Protein AF-0000000067862499 (afdb_homodimer)

pLDDT: mean 85.13, std 10.16, range [36.91, 96.06]

Radius of gyration: 20.69 Å; Cα contacts (8 Å, |Δi|>4): 335; chains: 2; bounding box: 44×69×44 Å

Sequence (300 aa):
MERQKVKQLIKSYQQTYIFAMNQIHQAISEISASTVDLSIEQFFVLREIATYDGISATELAATLAVNKSAITPKLKKLVEKGYIRRERNQLDKRAVVLTISEKGNNVYEECEKQLELLVNEWLEILGEKDSEQFFELFQKITKSVVEPRQMERQKVKQLIKSYQQTYIFAMNQIHQAISEISASTVDLSIEQFFVLREIATYDGISATELAATLAVNKSAITPKLKKLVEKGYIRRERNQLDKRAVVLTISEKGNNVYEECEKQLELLVNEWLEILGEKDSEQFFELFQKITKSVVEPRQ

Structure (mmCIF, N/CA/C/O backbone):
data_AF-0000000067862499-model_v1
#
loop_
_entity.id
_entity.type
_entity.pdbx_description
1 polymer 'Lmo1225 protein'
#
loop_
_atom_site.group_PDB
_atom_site.id
_atom_site.type_symbol
_atom_site.label_atom_id
_atom_site.label_alt_id
_atom_site.label_comp_id
_atom_site.label_asym_id
_atom_site.label_entity_id
_atom_site.label_seq_id
_atom_site.pdbx_PDB_ins_code
_atom_site.Cartn_x
_atom_site.Cartn_y
_atom_site.Cartn_z
_atom_site.occupancy
_atom_site.B_iso_or_equiv
_atom_site.auth_seq_id
_atom_site.auth_comp_id
_atom_site.auth_asym_id
_atom_site.auth_atom_id
_atom_site.pdbx_PDB_model_num
ATOM 1 N N . MET A 1 1 ? 19.078 8.82 12.203 1 74.19 1 MET A N 1
ATOM 2 C CA . MET A 1 1 ? 18.75 9.727 11.109 1 74.19 1 MET A CA 1
ATOM 3 C C . MET A 1 1 ? 17.984 10.945 11.625 1 74.19 1 MET A C 1
ATOM 5 O O . MET A 1 1 ? 17.188 10.836 12.562 1 74.19 1 MET A O 1
ATOM 9 N N . GLU A 1 2 ? 18.281 12.078 10.961 1 83.06 2 GLU A N 1
ATOM 10 C CA . GLU A 1 2 ? 17.641 13.328 11.359 1 83.06 2 GLU A CA 1
ATOM 11 C C . GLU A 1 2 ? 16.125 13.25 11.188 1 83.06 2 GLU A C 1
ATOM 13 O O . GLU A 1 2 ? 15.633 12.656 10.227 1 83.06 2 GLU A O 1
ATOM 18 N N . ARG A 1 3 ? 15.461 13.828 12.164 1 86.25 3 ARG A N 1
ATOM 19 C CA . ARG A 1 3 ? 14 13.797 12.195 1 86.25 3 ARG A CA 1
ATOM 20 C C . ARG A 1 3 ? 13.422 14.32 10.883 1 86.25 3 ARG A C 1
ATOM 22 O O . ARG A 1 3 ? 12.438 13.766 10.375 1 86.25 3 ARG A O 1
ATOM 29 N N . GLN A 1 4 ? 14.031 15.297 10.344 1 87.25 4 GLN A N 1
ATOM 30 C CA . GLN A 1 4 ? 13.531 15.891 9.109 1 87.25 4 GLN A CA 1
ATOM 31 C C . GLN A 1 4 ? 13.672 14.914 7.941 1 87.25 4 GLN A C 1
ATOM 33 O O . GLN A 1 4 ? 12.797 14.852 7.07 1 87.25 4 GLN A O 1
ATOM 38 N N . LYS A 1 5 ? 14.75 14.125 7.953 1 88.75 5 LYS A N 1
ATOM 39 C CA . LYS A 1 5 ? 14.961 13.125 6.914 1 88.75 5 LYS A CA 1
ATOM 40 C C . LYS A 1 5 ? 13.938 12 7.02 1 88.75 5 LYS A C 1
ATOM 42 O O . LYS A 1 5 ? 13.461 11.492 6.004 1 88.75 5 LYS A O 1
ATOM 47 N N . VAL A 1 6 ? 13.602 11.75 8.242 1 90.06 6 VAL A N 1
ATOM 48 C CA . VAL A 1 6 ? 12.609 10.703 8.477 1 90.06 6 VAL A CA 1
ATOM 49 C C . VAL A 1 6 ? 11.25 11.148 7.949 1 90.06 6 VAL A C 1
ATOM 51 O O . VAL A 1 6 ? 10.562 10.391 7.27 1 90.06 6 VAL A O 1
ATOM 54 N N . LYS A 1 7 ? 10.914 12.406 8.172 1 88.19 7 LYS A N 1
ATOM 55 C CA . LYS A 1 7 ? 9.656 12.961 7.691 1 88.19 7 LYS A CA 1
ATOM 56 C C . LYS A 1 7 ? 9.609 12.984 6.168 1 88.19 7 LYS A C 1
ATOM 58 O O . LYS A 1 7 ? 8.578 12.68 5.566 1 88.19 7 LYS A O 1
ATOM 63 N N . GLN A 1 8 ? 10.727 13.32 5.633 1 87.94 8 GLN A N 1
ATOM 64 C CA . GLN A 1 8 ? 10.812 13.352 4.176 1 87.94 8 GLN A CA 1
ATOM 65 C C . GLN A 1 8 ? 10.68 11.953 3.582 1 87.94 8 GLN A C 1
ATOM 67 O O . GLN A 1 8 ? 10.062 11.773 2.531 1 87.94 8 GLN A O 1
ATOM 72 N N . LEU A 1 9 ? 11.297 11.008 4.254 1 88.81 9 LEU A N 1
ATOM 73 C CA . LEU A 1 9 ? 11.211 9.617 3.811 1 88.81 9 LEU A CA 1
ATOM 74 C C . LEU A 1 9 ? 9.773 9.117 3.854 1 88.81 9 LEU A C 1
ATOM 76 O O . LEU A 1 9 ? 9.312 8.461 2.918 1 88.81 9 LEU A O 1
ATOM 80 N N . ILE A 1 10 ? 9.102 9.523 4.879 1 88 10 ILE A N 1
ATOM 81 C CA . ILE A 1 10 ? 7.711 9.117 5.047 1 88 10 ILE A CA 1
ATOM 82 C C . ILE A 1 10 ? 6.859 9.719 3.932 1 88 10 ILE A C 1
ATOM 84 O O . ILE A 1 10 ? 6.059 9.016 3.311 1 88 10 ILE A O 1
ATOM 88 N N . LYS A 1 11 ? 7.066 10.938 3.633 1 84.38 11 LYS A N 1
ATOM 89 C CA . LYS A 1 11 ? 6.324 11.617 2.574 1 84.38 11 LYS A CA 1
ATOM 90 C C . LYS A 1 11 ? 6.637 11.008 1.208 1 84.38 11 LYS A C 1
ATOM 92 O O . LYS A 1 11 ? 5.73 10.766 0.41 1 84.38 11 LYS A O 1
ATOM 97 N N . SER A 1 12 ? 7.902 10.766 0.979 1 84.25 12 SER A N 1
ATOM 98 C CA . SER A 1 12 ? 8.328 10.18 -0.29 1 84.25 12 SER A CA 1
ATOM 99 C C . SER A 1 12 ? 7.773 8.773 -0.468 1 84.25 12 SER A C 1
ATOM 101 O O . SER A 1 12 ? 7.348 8.398 -1.564 1 84.25 12 SER A O 1
ATOM 103 N N . TYR A 1 13 ? 7.793 8.07 0.597 1 84.12 13 TYR A N 1
ATOM 104 C CA . TYR A 1 13 ? 7.27 6.707 0.545 1 84.12 13 TYR A CA 1
ATOM 105 C C . TYR A 1 13 ? 5.777 6.711 0.236 1 84.12 13 TYR A C 1
ATOM 107 O O . TYR A 1 13 ? 5.305 5.922 -0.584 1 84.12 13 TYR A O 1
ATOM 115 N N . GLN A 1 14 ? 5.074 7.566 0.859 1 83.62 14 GLN A N 1
ATOM 116 C CA . GLN A 1 14 ? 3.639 7.66 0.621 1 83.62 14 GLN A CA 1
ATOM 117 C C . GLN A 1 14 ? 3.344 8 -0.837 1 83.62 14 GLN A C 1
ATOM 119 O O . GLN A 1 14 ? 2.479 7.387 -1.462 1 83.62 14 GLN A O 1
ATOM 124 N N . GLN A 1 15 ? 4.035 8.945 -1.391 1 83.06 15 GLN A N 1
ATOM 125 C CA . GLN A 1 15 ? 3.834 9.375 -2.771 1 83.06 15 GLN A CA 1
ATOM 126 C C . GLN A 1 15 ? 4.125 8.234 -3.744 1 83.06 15 GLN A C 1
ATOM 128 O O . GLN A 1 15 ? 3.359 8 -4.684 1 83.06 15 GLN A O 1
ATOM 133 N N . THR A 1 16 ? 5.281 7.609 -3.52 1 84.25 16 THR A N 1
ATOM 134 C CA . THR A 1 16 ? 5.668 6.496 -4.383 1 84.25 16 THR A CA 1
ATOM 135 C C . THR A 1 16 ? 4.656 5.359 -4.285 1 84.25 16 THR A C 1
ATOM 137 O O . THR A 1 16 ? 4.34 4.719 -5.289 1 84.25 16 THR A O 1
ATOM 140 N N . TYR A 1 17 ? 4.195 5.23 -3.111 1 82.25 17 TYR A N 1
ATOM 141 C CA . TYR A 1 17 ? 3.193 4.195 -2.885 1 82.25 17 TYR A CA 1
ATOM 142 C C . TYR A 1 17 ? 1.911 4.504 -3.648 1 82.25 17 TYR A C 1
ATOM 144 O O . TYR A 1 17 ? 1.375 3.641 -4.348 1 82.25 17 TYR A O 1
ATOM 152 N N . ILE A 1 18 ? 1.407 5.637 -3.486 1 81.44 18 ILE A N 1
ATOM 153 C CA . ILE A 1 18 ? 0.176 6.051 -4.152 1 81.44 18 ILE A CA 1
ATOM 154 C C . ILE A 1 18 ? 0.339 5.922 -5.664 1 81.44 18 ILE A C 1
ATOM 156 O O . ILE A 1 18 ? -0.53 5.375 -6.344 1 81.44 18 ILE A O 1
ATOM 160 N N . PHE A 1 19 ? 1.421 6.355 -6.156 1 84.25 19 PHE A N 1
ATOM 161 C CA . PHE A 1 19 ? 1.709 6.277 -7.586 1 84.25 19 PHE A CA 1
ATOM 162 C C . PHE A 1 19 ? 1.724 4.828 -8.055 1 84.25 19 PHE A C 1
ATOM 164 O O . PHE A 1 19 ? 1.06 4.48 -9.031 1 84.25 19 PHE A O 1
ATOM 171 N N . ALA A 1 20 ? 2.51 4.012 -7.355 1 84.56 20 ALA A N 1
ATOM 172 C CA . ALA A 1 20 ? 2.654 2.607 -7.734 1 84.56 20 ALA A CA 1
ATOM 173 C C . ALA A 1 20 ? 1.312 1.883 -7.676 1 84.56 20 ALA A C 1
ATOM 175 O O . ALA A 1 20 ? 0.967 1.128 -8.586 1 84.56 20 ALA A O 1
ATOM 176 N N . MET A 1 21 ? 0.593 2.123 -6.633 1 81.31 21 MET A N 1
ATOM 177 C CA . MET A 1 21 ? -0.699 1.464 -6.461 1 81.31 21 MET A CA 1
ATOM 178 C C . MET A 1 21 ? -1.672 1.881 -7.559 1 81.31 21 MET A C 1
ATOM 180 O O . MET A 1 21 ? -2.428 1.055 -8.07 1 81.31 21 MET A O 1
ATOM 184 N N . ASN A 1 22 ? -1.707 3.107 -7.875 1 82.44 22 ASN A N 1
ATOM 185 C CA . ASN A 1 22 ? -2.564 3.592 -8.953 1 82.44 22 ASN A CA 1
ATOM 186 C C . ASN A 1 22 ? -2.189 2.961 -10.289 1 82.44 22 ASN A C 1
ATOM 188 O O . ASN A 1 22 ? -3.066 2.562 -11.062 1 82.44 22 ASN A O 1
ATOM 192 N N . GLN A 1 23 ? -0.908 2.877 -10.555 1 84.81 23 GLN A N 1
ATOM 193 C CA . GLN A 1 23 ? -0.448 2.281 -11.805 1 84.81 23 GLN A CA 1
ATOM 194 C C . GLN A 1 23 ? -0.787 0.794 -11.867 1 84.81 23 GLN A C 1
ATOM 196 O O . GLN A 1 23 ? -1.194 0.285 -12.914 1 84.81 23 GLN A O 1
ATOM 201 N N . ILE A 1 24 ? -0.644 0.191 -10.766 1 83 24 ILE A N 1
ATOM 202 C CA . ILE A 1 24 ? -0.933 -1.237 -10.703 1 83 24 ILE A CA 1
ATOM 203 C C . ILE A 1 24 ? -2.436 -1.468 -10.852 1 83 24 ILE A C 1
ATOM 205 O O . ILE A 1 24 ? -2.861 -2.377 -11.562 1 83 24 ILE A O 1
ATOM 209 N N . HIS A 1 25 ? -3.211 -0.707 -10.156 1 79.19 25 HIS A N 1
ATOM 210 C CA . HIS A 1 25 ? -4.66 -0.785 -10.297 1 79.19 25 HIS A CA 1
ATOM 211 C C . HIS A 1 25 ? -5.078 -0.618 -11.758 1 79.19 25 HIS A C 1
ATOM 213 O O . HIS A 1 25 ? -5.91 -1.378 -12.258 1 79.19 25 HIS A O 1
ATOM 219 N N . GLN A 1 26 ? -4.531 0.37 -12.383 1 80.69 26 GLN A N 1
ATOM 220 C CA . GLN A 1 26 ? -4.855 0.625 -13.781 1 80.69 26 GLN A CA 1
ATOM 221 C C . GLN A 1 26 ? -4.457 -0.555 -14.664 1 80.69 26 GLN A C 1
ATOM 223 O O . GLN A 1 26 ? -5.215 -0.961 -15.547 1 80.69 26 GLN A O 1
ATOM 228 N N . ALA A 1 27 ? -3.293 -1.089 -14.391 1 79.56 27 ALA A N 1
ATOM 229 C CA . ALA A 1 27 ? -2.791 -2.205 -15.188 1 79.56 27 ALA A CA 1
ATOM 230 C C . ALA A 1 27 ? -3.678 -3.438 -15.023 1 79.56 27 ALA A C 1
ATOM 232 O O . ALA A 1 27 ? -3.992 -4.117 -16 1 79.56 27 ALA A O 1
ATOM 233 N N . ILE A 1 28 ? -4.109 -3.623 -13.82 1 76.31 28 ILE A N 1
ATOM 234 C CA . ILE A 1 28 ? -4.938 -4.789 -13.523 1 76.31 28 ILE A CA 1
ATOM 235 C C . ILE A 1 28 ? -6.348 -4.574 -14.07 1 76.31 28 ILE A C 1
ATOM 237 O O . ILE A 1 28 ? -6.957 -5.496 -14.609 1 76.31 28 ILE A O 1
ATOM 241 N N . SER A 1 29 ? -6.848 -3.359 -13.883 1 74.88 29 SER A N 1
ATOM 242 C CA . SER A 1 29 ? -8.18 -3.041 -14.375 1 74.88 29 SER A CA 1
ATOM 243 C C . SER A 1 29 ? -8.25 -3.182 -15.898 1 74.88 29 SER A C 1
ATOM 245 O O . SER A 1 29 ? -9.297 -3.553 -16.438 1 74.88 29 SER A O 1
ATOM 247 N N . GLU A 1 30 ? -7.266 -2.803 -16.5 1 73.19 30 GLU A N 1
ATOM 248 C CA . GLU A 1 30 ? -7.223 -2.898 -17.969 1 73.19 30 GLU A CA 1
ATOM 249 C C . GLU A 1 30 ? -7.289 -4.352 -18.422 1 73.19 30 GLU A C 1
ATOM 251 O O . GLU A 1 30 ? -7.863 -4.652 -19.469 1 73.19 30 GLU A O 1
ATOM 256 N N . ILE A 1 31 ? -6.688 -5.121 -17.656 1 67.19 31 ILE A N 1
ATOM 257 C CA . ILE A 1 31 ? -6.789 -6.547 -17.953 1 67.19 31 ILE A CA 1
ATOM 258 C C . ILE A 1 31 ? -8.227 -7.02 -17.734 1 67.19 31 ILE A C 1
ATOM 260 O O . ILE A 1 31 ? -8.773 -7.766 -18.547 1 67.19 31 ILE A O 1
ATOM 264 N N . SER A 1 32 ? -8.789 -6.438 -16.5 1 58.72 32 SER A N 1
ATOM 265 C CA . SER A 1 32 ? -10.125 -6.852 -16.109 1 58.72 32 SER A CA 1
ATOM 266 C C . SER A 1 32 ? -11.188 -6.289 -17.047 1 58.72 32 SER A C 1
ATOM 268 O O . SER A 1 32 ? -12.273 -6.855 -17.172 1 58.72 32 SER A O 1
ATOM 270 N N . ALA A 1 33 ? -11.164 -4.891 -17.359 1 54.94 33 ALA A N 1
ATOM 271 C CA . ALA A 1 33 ? -12.188 -4.34 -18.234 1 54.94 33 ALA A CA 1
ATOM 272 C C . ALA A 1 33 ? -12.531 -5.324 -19.359 1 54.94 33 ALA A C 1
ATOM 274 O O . ALA A 1 33 ? -13.664 -5.344 -19.844 1 54.94 33 ALA A O 1
ATOM 275 N N . SER A 1 34 ? -11.57 -6.023 -19.781 1 50.09 34 SER A N 1
ATOM 276 C CA . SER A 1 34 ? -12.047 -6.965 -20.797 1 50.09 34 SER A CA 1
ATOM 277 C C . SER A 1 34 ? -12.773 -8.141 -20.141 1 50.09 34 SER A C 1
ATOM 279 O O . SER A 1 34 ? -13.633 -8.766 -20.766 1 50.09 34 SER A O 1
ATOM 281 N N . THR A 1 35 ? -12.617 -8.445 -18.719 1 50.28 35 THR A N 1
ATOM 282 C CA . THR A 1 35 ? -13.305 -9.617 -18.203 1 50.28 35 THR A CA 1
ATOM 283 C C . THR A 1 35 ? -13.211 -9.672 -16.688 1 50.28 35 THR A C 1
ATOM 285 O O . THR A 1 35 ? -14.047 -10.305 -16.031 1 50.28 35 THR A O 1
ATOM 288 N N . VAL A 1 36 ? -12.156 -9.141 -16.125 1 56.34 36 VAL A N 1
ATOM 289 C CA . VAL A 1 36 ? -11.867 -9.617 -14.781 1 56.34 36 VAL A CA 1
ATOM 290 C C . VAL A 1 36 ? -11.984 -8.469 -13.781 1 56.34 36 VAL A C 1
ATOM 292 O O . VAL A 1 36 ? -11.344 -7.43 -13.953 1 56.34 36 VAL A O 1
ATOM 295 N N . ASP A 1 37 ? -13.086 -8.32 -13.133 1 66 37 ASP A N 1
ATOM 296 C CA . ASP A 1 37 ? -13.273 -7.406 -12.008 1 66 37 ASP A CA 1
ATOM 297 C C . ASP A 1 37 ? -12.445 -7.848 -10.805 1 66 37 ASP A C 1
ATOM 299 O O . ASP A 1 37 ? -12.922 -8.602 -9.961 1 66 37 ASP A O 1
ATOM 303 N N . LEU A 1 38 ? -11.164 -7.664 -10.828 1 79.31 38 LEU A N 1
ATOM 304 C CA . LEU A 1 38 ? -10.281 -8.07 -9.75 1 79.31 38 LEU A CA 1
ATOM 305 C C . LEU A 1 38 ? -9.609 -6.863 -9.102 1 79.31 38 LEU A C 1
ATOM 307 O O . LEU A 1 38 ? -8.953 -6.074 -9.789 1 79.31 38 LEU A O 1
ATOM 311 N N . SER A 1 39 ? -9.844 -6.609 -7.875 1 79 39 SER A N 1
ATOM 312 C CA . SER A 1 39 ? -9.133 -5.57 -7.133 1 79 39 SER A CA 1
ATOM 313 C C . SER A 1 39 ? -7.711 -6.008 -6.789 1 79 39 SER A C 1
ATOM 315 O O . SER A 1 39 ? -7.375 -7.188 -6.902 1 79 39 SER A O 1
ATOM 317 N N . ILE A 1 40 ? -6.922 -5.105 -6.395 1 79.69 40 ILE A N 1
ATOM 318 C CA . ILE A 1 40 ? -5.539 -5.395 -6.031 1 79.69 40 ILE A CA 1
ATOM 319 C C . ILE A 1 40 ? -5.504 -6.359 -4.848 1 79.69 40 ILE A C 1
ATOM 321 O O . ILE A 1 40 ? -4.68 -7.273 -4.805 1 79.69 40 ILE A O 1
ATOM 325 N N . GLU A 1 41 ? -6.441 -6.125 -3.963 1 81.25 41 GLU A N 1
ATOM 326 C CA . GLU A 1 41 ? -6.504 -7.004 -2.799 1 81.25 41 GLU A CA 1
ATOM 327 C C . GLU A 1 41 ? -6.859 -8.43 -3.205 1 81.25 41 GLU A C 1
ATOM 329 O O . GLU A 1 41 ? -6.301 -9.391 -2.668 1 81.25 41 GLU A O 1
ATOM 334 N N . GLN A 1 42 ? -7.754 -8.461 -4.082 1 85.94 42 GLN A N 1
ATOM 335 C CA . GLN A 1 42 ? -8.133 -9.781 -4.586 1 85.94 42 GLN A CA 1
ATOM 336 C C . GLN A 1 42 ? -6.977 -10.438 -5.336 1 85.94 42 GLN A C 1
ATOM 338 O O . GLN A 1 42 ? -6.785 -11.648 -5.25 1 85.94 42 GLN A O 1
ATOM 343 N N . PHE A 1 43 ? -6.301 -9.664 -6.023 1 87.19 43 PHE A N 1
ATOM 344 C CA . PHE A 1 43 ? -5.141 -10.172 -6.746 1 87.19 43 PHE A CA 1
ATOM 345 C C . PHE A 1 43 ? -4.105 -10.742 -5.777 1 87.19 43 PHE A C 1
ATOM 347 O O . PHE A 1 43 ? -3.537 -11.805 -6.023 1 87.19 43 PHE A O 1
ATOM 354 N N . PHE A 1 44 ? -3.852 -10.039 -4.723 1 86.44 44 PHE A N 1
ATOM 355 C CA . PHE A 1 44 ? -2.895 -10.523 -3.73 1 86.44 44 PHE A CA 1
ATOM 356 C C . PHE A 1 44 ? -3.334 -11.867 -3.16 1 86.44 44 PHE A C 1
ATOM 358 O O . PHE A 1 44 ? -2.508 -12.758 -2.949 1 86.44 44 PHE A O 1
ATOM 365 N N . VAL A 1 45 ? -4.594 -11.969 -2.932 1 90.12 45 VAL A N 1
ATOM 366 C CA . VAL A 1 45 ? -5.148 -13.219 -2.428 1 90.12 45 VAL A CA 1
ATOM 367 C C . VAL A 1 45 ? -4.934 -14.328 -3.455 1 90.12 45 VAL A C 1
ATOM 369 O O . VAL A 1 45 ? -4.457 -15.414 -3.117 1 90.12 45 VAL A O 1
ATOM 372 N N . LEU A 1 46 ? -5.289 -14.008 -4.633 1 91.31 46 LEU A N 1
ATOM 373 C CA . LEU A 1 46 ? -5.152 -14.969 -5.719 1 91.31 46 LEU A CA 1
ATOM 374 C C . LEU A 1 46 ? -3.699 -15.414 -5.871 1 91.31 46 LEU A C 1
ATOM 376 O O . LEU A 1 46 ? -3.428 -16.594 -6.094 1 91.31 46 LEU A O 1
ATOM 380 N N . ARG A 1 47 ? -2.848 -14.516 -5.754 1 91.19 47 ARG A N 1
ATOM 381 C CA . ARG A 1 47 ? -1.42 -14.805 -5.863 1 91.19 47 ARG A CA 1
ATOM 382 C C . ARG A 1 47 ? -0.979 -15.797 -4.793 1 91.19 47 ARG A C 1
ATOM 384 O O . ARG A 1 47 ? -0.26 -16.75 -5.086 1 91.19 47 ARG A O 1
ATOM 391 N N . GLU A 1 48 ? -1.382 -15.531 -3.605 1 91.69 48 GLU A N 1
ATOM 392 C CA . GLU A 1 48 ? -1.011 -16.422 -2.51 1 91.69 48 GLU A CA 1
ATOM 393 C C . GLU A 1 48 ? -1.553 -17.828 -2.734 1 91.69 48 GLU A C 1
ATOM 395 O O . GLU A 1 48 ? -0.854 -18.812 -2.494 1 91.69 48 GLU A O 1
ATOM 400 N N . ILE A 1 49 ? -2.758 -17.891 -3.184 1 93.94 49 ILE A N 1
ATOM 401 C CA . ILE A 1 49 ? -3.389 -19.188 -3.418 1 93.94 49 ILE A CA 1
ATOM 402 C C . ILE A 1 49 ? -2.684 -19.906 -4.566 1 93.94 49 ILE A C 1
ATOM 404 O O . ILE A 1 49 ? -2.48 -21.125 -4.52 1 93.94 49 ILE A O 1
ATOM 408 N N . ALA A 1 50 ? -2.367 -19.156 -5.59 1 92.62 50 ALA A N 1
ATOM 409 C CA . ALA A 1 50 ? -1.657 -19.719 -6.734 1 92.62 50 ALA A CA 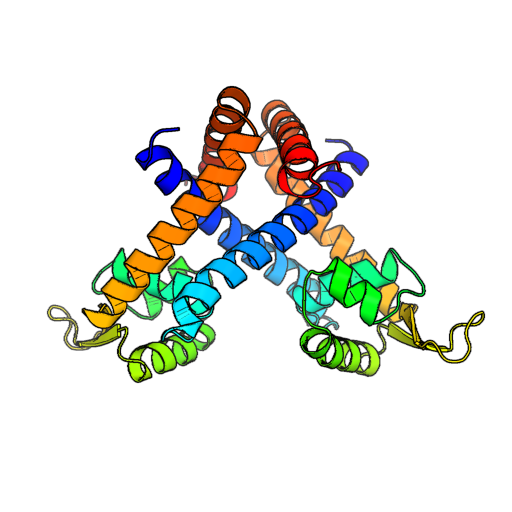1
ATOM 410 C C . ALA A 1 50 ? -0.277 -20.234 -6.328 1 92.62 50 ALA A C 1
ATOM 412 O O . ALA A 1 50 ? 0.205 -21.234 -6.859 1 92.62 50 ALA A O 1
ATOM 413 N N . THR A 1 51 ? 0.37 -19.562 -5.434 1 88.94 51 THR A N 1
ATOM 414 C CA . THR A 1 51 ? 1.719 -19.875 -4.984 1 88.94 51 THR A CA 1
ATOM 415 C C . THR A 1 51 ? 1.698 -21.078 -4.035 1 88.94 51 THR A C 1
ATOM 417 O O . THR A 1 51 ? 2.578 -21.938 -4.094 1 88.94 51 THR A O 1
ATOM 420 N N . TYR A 1 52 ? 0.698 -20.984 -3.17 1 89.38 52 TYR A N 1
ATOM 421 C CA . TYR A 1 52 ? 0.543 -22.062 -2.191 1 89.38 52 TYR A CA 1
ATOM 422 C C . TYR A 1 52 ? -0.761 -22.812 -2.414 1 89.38 52 TYR A C 1
ATOM 424 O O . TYR A 1 52 ? -1.751 -22.578 -1.719 1 89.38 52 TYR A O 1
ATOM 432 N N . ASP A 1 53 ? -0.671 -23.719 -3.295 1 84.25 53 ASP A N 1
ATOM 433 C CA . ASP A 1 53 ? -1.857 -24.516 -3.617 1 84.25 53 ASP A CA 1
ATOM 434 C C . ASP A 1 53 ? -2.311 -25.344 -2.418 1 84.25 53 ASP A C 1
ATOM 436 O O . ASP A 1 53 ? -1.522 -26.094 -1.84 1 84.25 53 ASP A O 1
ATOM 440 N N . GLY A 1 54 ? -3.535 -25.156 -2.025 1 89.44 54 GLY A N 1
ATOM 441 C CA . GLY A 1 54 ? -4.078 -25.891 -0.896 1 89.44 54 GLY A CA 1
ATOM 442 C C . GLY A 1 54 ? -3.938 -25.156 0.423 1 89.44 54 GLY A C 1
ATOM 443 O O . GLY A 1 54 ? -4.031 -25.766 1.491 1 89.44 54 GLY A O 1
ATOM 444 N N . ILE A 1 55 ? -3.719 -23.938 0.377 1 91.69 55 ILE A N 1
ATOM 445 C CA . ILE A 1 55 ? -3.598 -23.109 1.579 1 91.69 55 ILE A CA 1
ATOM 446 C C . ILE A 1 55 ? -4.961 -22.969 2.248 1 91.69 55 ILE A C 1
ATOM 448 O O . ILE A 1 55 ? -5.988 -22.875 1.569 1 91.69 55 ILE A O 1
ATOM 452 N N . SER A 1 56 ? -4.945 -22.969 3.557 1 92.31 56 SER A N 1
ATOM 453 C CA . SER A 1 56 ? -6.191 -22.766 4.285 1 92.31 56 SER A CA 1
ATOM 454 C C . SER A 1 56 ? -6.496 -21.281 4.441 1 92.31 56 SER A C 1
ATOM 456 O O . SER A 1 56 ? -5.605 -20.438 4.293 1 92.31 56 SER A O 1
ATOM 458 N N . ALA A 1 57 ? -7.797 -21 4.715 1 91.38 57 ALA A N 1
ATOM 459 C CA . ALA A 1 57 ? -8.18 -19.609 4.961 1 91.38 57 ALA A CA 1
ATOM 460 C C . ALA A 1 57 ? -7.391 -19.016 6.125 1 91.38 57 ALA A C 1
ATOM 462 O O . ALA A 1 57 ? -7 -17.844 6.09 1 91.38 57 ALA A O 1
ATOM 463 N N . THR A 1 58 ? -7.098 -19.844 7.059 1 90.5 58 THR A N 1
ATOM 464 C CA . THR A 1 58 ? -6.359 -19.406 8.242 1 90.5 58 THR A CA 1
ATOM 465 C C . THR A 1 58 ? -4.914 -19.078 7.879 1 90.5 58 THR A C 1
ATOM 467 O O . THR A 1 58 ? -4.395 -18.031 8.281 1 90.5 58 THR A O 1
ATOM 470 N N . GLU A 1 59 ? -4.301 -19.891 7.168 1 90.12 59 GLU A N 1
ATOM 471 C CA . GLU A 1 59 ? -2.932 -19.656 6.719 1 90.12 59 GLU A CA 1
ATOM 472 C C . GLU A 1 59 ? -2.852 -18.422 5.816 1 90.12 59 GLU A C 1
ATOM 474 O O . GLU A 1 59 ? -1.897 -17.641 5.895 1 90.12 59 GLU A O 1
ATOM 479 N N . LEU A 1 60 ? -3.814 -18.297 5.004 1 91.56 60 LEU A N 1
ATOM 480 C CA . LEU A 1 60 ? -3.877 -17.156 4.098 1 91.56 60 LEU A CA 1
ATOM 481 C C . LEU A 1 60 ? -3.977 -15.844 4.871 1 91.56 60 LEU A C 1
ATOM 483 O O . LEU A 1 60 ? -3.27 -14.875 4.566 1 91.56 60 LEU A O 1
ATOM 487 N N . ALA A 1 61 ? -4.836 -15.844 5.84 1 89.31 61 ALA A N 1
ATOM 488 C CA . ALA A 1 61 ? -5.004 -14.664 6.684 1 89.31 61 ALA A CA 1
ATOM 489 C C . ALA A 1 61 ? -3.701 -14.305 7.395 1 89.31 61 ALA A C 1
ATOM 491 O O . ALA A 1 61 ? -3.33 -13.133 7.473 1 89.31 61 ALA A O 1
ATOM 492 N N . ALA A 1 62 ? -2.975 -15.312 7.828 1 84.88 62 ALA A N 1
ATOM 493 C CA . ALA A 1 62 ? -1.695 -15.117 8.508 1 84.88 62 ALA A CA 1
ATOM 494 C C . ALA A 1 62 ? -0.652 -14.547 7.547 1 84.88 62 ALA A C 1
ATOM 496 O O . ALA A 1 62 ? 0.069 -13.609 7.895 1 84.88 62 ALA A O 1
ATOM 497 N N . THR A 1 63 ? -0.624 -15.094 6.359 1 82.94 63 THR A N 1
ATOM 498 C CA . THR A 1 63 ? 0.334 -14.656 5.348 1 82.94 63 THR A CA 1
ATOM 499 C C . THR A 1 63 ? 0.095 -13.203 4.969 1 82.94 63 THR A C 1
ATOM 501 O O . THR A 1 63 ? 1.046 -12.445 4.762 1 82.94 63 THR A O 1
ATOM 504 N N . LEU A 1 64 ? -1.165 -12.766 4.918 1 83.25 64 LEU A N 1
ATOM 505 C CA . LEU A 1 64 ? -1.525 -11.414 4.508 1 83.25 64 LEU A CA 1
ATOM 506 C C . LEU A 1 64 ? -1.637 -10.492 5.719 1 83.25 64 LEU A C 1
ATOM 508 O O . LEU A 1 64 ? -1.944 -9.305 5.574 1 83.25 64 LEU A O 1
ATOM 512 N N . ALA A 1 65 ? -1.396 -11.016 6.902 1 77.88 65 ALA A N 1
ATOM 513 C CA . ALA A 1 65 ? -1.423 -10.266 8.156 1 77.88 65 ALA A CA 1
ATOM 514 C C . ALA A 1 65 ? -2.768 -9.57 8.352 1 77.88 65 ALA A C 1
ATOM 516 O O . ALA A 1 65 ? -2.818 -8.375 8.648 1 77.88 65 ALA A O 1
ATOM 517 N N . VAL A 1 66 ? -3.859 -10.312 8.055 1 79.06 66 VAL A N 1
ATOM 518 C CA . VAL A 1 66 ? -5.207 -9.797 8.266 1 79.06 66 VAL A CA 1
ATOM 519 C C . VAL A 1 66 ? -6.02 -10.797 9.086 1 79.06 66 VAL A C 1
ATOM 521 O O . VAL A 1 66 ? -5.605 -11.938 9.281 1 79.06 66 VAL A O 1
ATOM 524 N N . ASN A 1 67 ? -7.113 -10.266 9.617 1 80.81 67 ASN A N 1
ATOM 525 C CA . ASN A 1 67 ? -8.023 -11.141 10.344 1 80.81 67 ASN A CA 1
ATOM 526 C C . ASN A 1 67 ? -8.812 -12.039 9.398 1 80.81 67 ASN A C 1
ATOM 528 O O . ASN A 1 67 ? -9.086 -11.656 8.258 1 80.81 67 ASN A O 1
ATOM 532 N N . LYS A 1 68 ? -9.094 -13.195 9.883 1 83.38 68 LYS A N 1
ATOM 533 C CA . LYS A 1 68 ? -9.867 -14.148 9.094 1 83.38 68 LYS A CA 1
ATOM 534 C C . LYS A 1 68 ? -11.164 -13.531 8.594 1 83.38 68 LYS A C 1
ATOM 536 O O . LYS A 1 68 ? -11.602 -13.805 7.473 1 83.38 68 LYS A O 1
ATOM 541 N N . SER A 1 69 ? -11.711 -12.711 9.406 1 86.19 69 SER A N 1
ATOM 542 C CA . SER A 1 69 ? -12.984 -12.078 9.07 1 86.19 69 SER A CA 1
ATOM 543 C C . SER A 1 69 ? -12.844 -11.18 7.84 1 86.19 69 SER A C 1
ATOM 545 O O . SER A 1 69 ? -13.812 -10.953 7.117 1 86.19 69 SER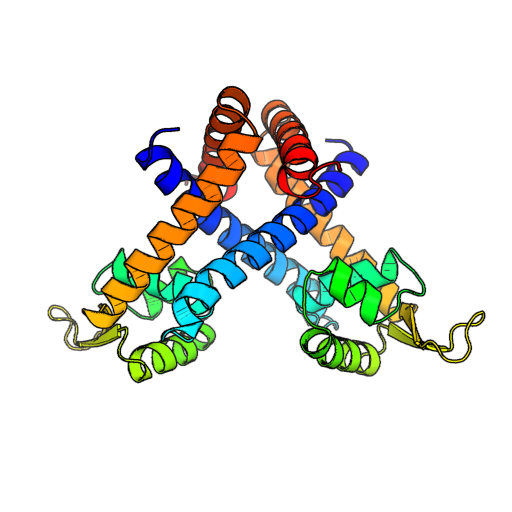 A O 1
ATOM 547 N N . ALA A 1 70 ? -11.664 -10.75 7.586 1 81.56 70 ALA A N 1
ATOM 548 C CA . ALA A 1 70 ? -11.422 -9.859 6.453 1 81.56 70 ALA A CA 1
ATOM 549 C C . ALA A 1 70 ? -11.211 -10.656 5.168 1 81.56 70 ALA A C 1
ATOM 551 O O . ALA A 1 70 ? -11.469 -10.156 4.07 1 81.56 70 ALA A O 1
ATOM 552 N N . ILE A 1 71 ? -10.758 -11.836 5.301 1 87.88 71 ILE A N 1
ATOM 553 C CA . ILE A 1 71 ? -10.383 -12.625 4.133 1 87.88 71 ILE A CA 1
ATOM 554 C C . ILE A 1 71 ? -11.602 -13.375 3.598 1 87.88 71 ILE A C 1
ATOM 556 O O . ILE A 1 71 ? -11.711 -13.617 2.395 1 87.88 71 ILE A O 1
ATOM 560 N N . THR A 1 72 ? -12.516 -13.719 4.445 1 89.88 72 THR A N 1
ATOM 561 C CA . THR A 1 72 ? -13.648 -14.57 4.102 1 89.88 72 THR A CA 1
ATOM 562 C C . THR A 1 72 ? -14.484 -13.938 2.996 1 89.88 72 THR A C 1
ATOM 564 O O . THR A 1 72 ? -14.773 -14.586 1.983 1 89.88 72 THR A O 1
ATOM 567 N N . PRO A 1 73 ? -14.844 -12.719 3.168 1 89.62 73 PRO A N 1
ATOM 568 C CA . PRO A 1 73 ? -15.617 -12.102 2.084 1 89.62 73 PRO A CA 1
ATOM 569 C C . PRO A 1 73 ? -14.844 -12.055 0.765 1 89.62 73 PRO A C 1
ATOM 571 O O . PRO A 1 73 ? -15.445 -12.188 -0.306 1 89.62 73 PRO A O 1
ATOM 574 N N . LYS A 1 74 ? -13.625 -11.836 0.793 1 89.06 74 LYS A N 1
ATOM 575 C CA . LYS A 1 74 ? -12.805 -11.797 -0.411 1 89.06 74 LYS A CA 1
ATOM 576 C C . LYS A 1 74 ? -12.758 -13.164 -1.091 1 89.06 74 LYS A C 1
ATOM 578 O O . LYS A 1 74 ? -12.844 -13.258 -2.318 1 89.06 74 LYS A O 1
ATOM 583 N N . LEU A 1 75 ? -12.672 -14.133 -0.242 1 93.5 75 LEU A N 1
ATOM 584 C CA . LEU A 1 75 ? -12.648 -15.492 -0.766 1 93.5 75 LEU A CA 1
ATOM 585 C C . LEU A 1 75 ? -13.984 -15.844 -1.419 1 93.5 75 LEU A C 1
ATOM 587 O O . LEU A 1 75 ? -14.016 -16.469 -2.482 1 93.5 75 LEU A O 1
ATOM 591 N N . LYS A 1 76 ? -15.047 -15.484 -0.764 1 93.62 76 LYS A N 1
ATOM 592 C CA . LYS A 1 76 ? -16.375 -15.742 -1.312 1 93.62 76 LYS A CA 1
ATOM 593 C C . LYS A 1 76 ? -16.516 -15.133 -2.705 1 93.62 76 LYS A C 1
ATOM 595 O O . LYS A 1 76 ? -17.016 -15.781 -3.623 1 93.62 76 LYS A O 1
ATOM 600 N N . LYS A 1 77 ? -16.047 -13.953 -2.898 1 92.25 77 LYS A N 1
ATOM 601 C CA . LYS A 1 77 ? -16.141 -13.266 -4.184 1 92.25 77 LYS A CA 1
ATOM 602 C C . LYS A 1 77 ? -15.305 -13.977 -5.246 1 92.25 77 LYS A C 1
ATOM 604 O O . LYS A 1 77 ? -15.742 -14.125 -6.391 1 92.25 77 LYS A O 1
ATOM 609 N N . LEU A 1 78 ? -14.164 -14.43 -4.887 1 93.5 78 LEU A N 1
ATOM 610 C CA . LEU A 1 78 ? -13.273 -15.109 -5.82 1 93.5 78 LEU A CA 1
ATOM 611 C C . LEU A 1 78 ? -13.852 -16.469 -6.23 1 93.5 78 LEU A C 1
ATOM 613 O O . LEU A 1 78 ? -13.688 -16.891 -7.375 1 93.5 78 LEU A O 1
ATOM 617 N N . VAL A 1 79 ? -14.523 -17.109 -5.293 1 94.38 79 VAL A N 1
ATOM 618 C CA . VAL A 1 79 ? -15.195 -18.359 -5.59 1 94.38 79 VAL A CA 1
ATOM 619 C C . VAL A 1 79 ? -16.359 -18.109 -6.539 1 94.38 79 VAL A C 1
ATOM 621 O O . VAL A 1 79 ? -16.547 -18.828 -7.523 1 94.38 79 VAL A O 1
ATOM 624 N N . GLU A 1 80 ? -17.109 -17.078 -6.234 1 93.12 80 GLU A N 1
ATOM 625 C CA . GLU A 1 80 ? -18.25 -16.719 -7.066 1 93.12 80 GLU A CA 1
ATOM 626 C C . GLU A 1 80 ? -17.812 -16.391 -8.492 1 93.12 80 GLU A C 1
ATOM 628 O O . GLU A 1 80 ? -18.516 -16.719 -9.453 1 93.12 80 GLU A O 1
ATOM 633 N N . LYS A 1 81 ? -16.672 -15.797 -8.648 1 91.06 81 LYS A N 1
ATOM 634 C CA . LYS A 1 81 ? -16.141 -15.438 -9.961 1 91.06 81 LYS A CA 1
ATOM 635 C C . LYS A 1 81 ? -15.516 -16.641 -10.656 1 91.06 81 LYS A C 1
ATOM 637 O O . LYS A 1 81 ? -15.156 -16.578 -11.836 1 91.06 81 LYS A O 1
ATOM 642 N N . GLY A 1 82 ? -15.352 -17.719 -9.898 1 93.19 82 GLY A N 1
ATOM 643 C CA . GLY A 1 82 ? -14.805 -18.953 -10.461 1 93.19 82 GLY A CA 1
ATOM 644 C C . GLY A 1 82 ? -13.289 -18.953 -10.523 1 93.19 82 GLY A C 1
ATOM 645 O O . GLY A 1 82 ? -12.703 -19.703 -11.305 1 93.19 82 GLY A O 1
ATOM 646 N N . TYR A 1 83 ? -12.633 -18.109 -9.758 1 93.94 83 TYR A N 1
ATOM 647 C CA . TYR A 1 83 ? -11.18 -18 -9.805 1 93.94 83 TYR A CA 1
ATOM 648 C C . TYR A 1 83 ? -10.523 -19.016 -8.867 1 93.94 83 TYR A C 1
ATOM 650 O O . TYR A 1 83 ? -9.391 -19.438 -9.094 1 93.94 83 TYR A O 1
ATOM 658 N N . ILE A 1 84 ? -11.227 -19.328 -7.766 1 96.06 84 ILE A N 1
ATOM 659 C CA . ILE A 1 84 ? -10.695 -20.281 -6.809 1 96.06 84 ILE A CA 1
ATOM 660 C C . ILE A 1 84 ? -11.781 -21.281 -6.422 1 96.06 84 ILE A C 1
ATOM 662 O O . ILE A 1 84 ? -12.961 -21.078 -6.715 1 96.06 84 ILE A O 1
ATOM 666 N N . ARG A 1 85 ? -11.383 -22.375 -5.789 1 95.69 85 ARG A N 1
ATOM 667 C CA . ARG A 1 85 ? -12.281 -23.422 -5.297 1 95.69 85 ARG A CA 1
ATOM 668 C C . ARG A 1 85 ? -11.953 -23.781 -3.852 1 95.69 85 ARG A C 1
ATOM 670 O O . ARG A 1 85 ? -10.797 -23.703 -3.434 1 95.69 85 ARG A O 1
ATOM 677 N N . ARG A 1 86 ? -13.023 -24.047 -3.191 1 92.94 86 ARG A N 1
ATOM 678 C CA . ARG A 1 86 ? -12.875 -24.625 -1.856 1 92.94 86 ARG A CA 1
ATOM 679 C C . ARG A 1 86 ? -12.945 -26.141 -1.897 1 92.94 86 ARG A C 1
ATOM 681 O O . ARG A 1 86 ? -13.875 -26.703 -2.477 1 92.94 86 ARG A O 1
ATOM 688 N N . GLU A 1 87 ? -11.922 -26.703 -1.363 1 90.5 87 GLU A N 1
ATOM 689 C CA . GLU A 1 87 ? -11.891 -28.156 -1.354 1 90.5 87 GLU A CA 1
ATOM 690 C C . GLU A 1 87 ? -11.578 -28.688 0.04 1 90.5 87 GLU A C 1
ATOM 692 O O . GLU A 1 87 ? -11.016 -27.984 0.874 1 90.5 87 GLU A O 1
ATOM 697 N N . ARG A 1 88 ? -12.062 -29.891 0.27 1 86.06 88 ARG A N 1
ATOM 698 C CA . ARG A 1 88 ? -11.719 -30.547 1.529 1 86.06 88 ARG A CA 1
ATOM 699 C C . ARG A 1 88 ? -10.305 -31.109 1.488 1 86.06 88 ARG A C 1
ATOM 701 O O . ARG A 1 88 ? -9.875 -31.656 0.467 1 86.06 88 ARG A O 1
ATOM 708 N N . ASN A 1 89 ? -9.547 -30.75 2.535 1 76.31 89 ASN A N 1
ATOM 709 C CA . ASN A 1 89 ? -8.188 -31.266 2.639 1 76.31 89 ASN A CA 1
ATOM 710 C C . ASN A 1 89 ? -8.164 -32.781 2.598 1 76.31 89 ASN A C 1
ATOM 712 O O . ASN A 1 89 ? -8.961 -33.438 3.271 1 76.31 89 ASN A O 1
ATOM 716 N N . GLN A 1 90 ? -7.359 -33.281 1.77 1 71.56 90 GLN A N 1
ATOM 717 C CA . GLN A 1 90 ? -7.285 -34.719 1.6 1 71.56 90 GLN A CA 1
ATOM 718 C C . GLN A 1 90 ? -6.777 -35.406 2.871 1 71.56 90 GLN A C 1
ATOM 720 O O . GLN A 1 90 ? -7.207 -36.531 3.201 1 71.56 90 GLN A O 1
ATOM 725 N N . LEU A 1 91 ? -5.906 -34.656 3.529 1 74.06 91 LEU A N 1
ATOM 726 C CA . LEU A 1 91 ? -5.273 -35.25 4.707 1 74.06 91 LEU A CA 1
ATOM 727 C C . LEU A 1 91 ? -6.125 -35.031 5.953 1 74.06 91 LEU A C 1
ATOM 729 O O . LEU A 1 91 ? -6.082 -35.812 6.895 1 74.06 91 LEU A O 1
ATOM 733 N N . ASP A 1 92 ? -6.672 -33.938 6.035 1 70.38 92 ASP A N 1
ATOM 734 C CA . ASP A 1 92 ? -7.602 -33.594 7.109 1 70.38 92 ASP A CA 1
ATOM 735 C C . ASP A 1 92 ? -8.953 -33.188 6.547 1 70.38 92 ASP A C 1
ATOM 737 O O . ASP A 1 92 ? -9.164 -32 6.238 1 70.38 92 ASP A O 1
ATOM 741 N N . LYS A 1 93 ? -9.836 -34.188 6.469 1 69.31 93 LYS A N 1
ATOM 742 C CA . LYS A 1 93 ? -11.117 -33.969 5.785 1 69.31 93 LYS A CA 1
ATOM 743 C C . LYS A 1 93 ? -11.914 -32.844 6.426 1 69.31 93 LYS A C 1
ATOM 745 O O . LYS A 1 93 ? -12.883 -32.344 5.84 1 69.31 93 LYS A O 1
ATOM 750 N N . ARG A 1 94 ? -11.398 -32.5 7.582 1 70.12 94 ARG A N 1
ATOM 751 C CA . ARG A 1 94 ? -12.125 -31.438 8.266 1 70.12 94 ARG A CA 1
ATOM 752 C C . ARG A 1 94 ? -11.562 -30.062 7.891 1 70.12 94 ARG A C 1
ATOM 754 O O . ARG A 1 94 ? -12.227 -29.047 8.078 1 70.12 94 ARG A O 1
ATOM 761 N N . ALA A 1 95 ? -10.484 -30.125 7.199 1 82.12 95 ALA A N 1
ATOM 762 C CA . ALA A 1 95 ? -9.859 -28.844 6.891 1 82.12 95 ALA A CA 1
ATOM 763 C C . ALA A 1 95 ? -10.188 -28.391 5.469 1 82.12 95 ALA A C 1
ATOM 765 O O . ALA A 1 95 ? -10.18 -29.203 4.539 1 82.12 95 ALA A O 1
ATOM 766 N N . VAL A 1 96 ? -10.695 -27.25 5.355 1 89.12 96 VAL A N 1
ATOM 767 C CA . VAL A 1 96 ? -11 -26.672 4.051 1 89.12 96 VAL A CA 1
ATOM 768 C C . VAL A 1 96 ? -9.773 -25.953 3.502 1 89.12 96 VAL A C 1
ATOM 770 O O . VAL A 1 96 ? -9.125 -25.172 4.215 1 89.12 96 VAL A O 1
ATOM 773 N N . VAL A 1 97 ? -9.406 -26.344 2.246 1 93.5 97 VAL A N 1
ATOM 774 C CA . VAL A 1 97 ? -8.258 -25.703 1.621 1 93.5 97 VAL A CA 1
ATOM 775 C C . VAL A 1 97 ? -8.703 -24.984 0.341 1 93.5 97 VAL A C 1
ATOM 777 O O . VAL A 1 97 ? -9.773 -25.281 -0.199 1 93.5 97 VAL A O 1
ATOM 780 N N . LEU A 1 98 ? -7.91 -24.047 -0.092 1 95.25 98 LEU A N 1
ATOM 781 C CA . LEU A 1 98 ? -8.188 -23.234 -1.271 1 95.25 98 LEU A CA 1
ATOM 782 C C . LEU A 1 98 ? -7.273 -23.625 -2.426 1 95.25 98 LEU A C 1
ATOM 784 O O . LEU A 1 98 ? -6.066 -23.781 -2.238 1 95.25 98 LEU A O 1
ATOM 788 N N . THR A 1 99 ? -7.898 -23.797 -3.547 1 94.94 99 THR A N 1
ATOM 789 C CA . THR A 1 99 ? -7.133 -24.078 -4.758 1 94.94 99 THR A CA 1
ATOM 790 C C . THR A 1 99 ? -7.539 -23.141 -5.883 1 94.94 99 THR A C 1
ATOM 792 O O . THR A 1 99 ? -8.672 -22.656 -5.914 1 94.94 99 THR A O 1
ATOM 795 N N . ILE A 1 100 ? -6.566 -22.891 -6.719 1 95.12 100 ILE A N 1
ATOM 796 C CA . ILE A 1 100 ? -6.855 -21.984 -7.828 1 95.12 100 ILE A CA 1
ATOM 797 C C . ILE A 1 100 ? -7.449 -22.766 -8.992 1 95.12 100 ILE A C 1
ATOM 799 O O . ILE A 1 100 ? -7.047 -23.906 -9.258 1 95.12 100 ILE A O 1
ATOM 803 N N . SER A 1 101 ? -8.453 -22.172 -9.672 1 95.25 101 SER A N 1
ATOM 804 C CA . SER A 1 101 ? -9.023 -22.781 -10.867 1 95.25 101 SER A CA 1
ATOM 805 C C . SER A 1 101 ? -8.18 -22.453 -12.102 1 95.25 101 SER A C 1
ATOM 807 O O . SER A 1 101 ? -7.25 -21.656 -12.031 1 95.25 101 SER A O 1
ATOM 809 N N . GLU A 1 102 ? -8.5 -23.109 -13.234 1 94.88 102 GLU A N 1
ATOM 810 C CA . GLU A 1 102 ? -7.848 -22.766 -14.492 1 94.88 102 GLU A CA 1
ATOM 811 C C . GLU A 1 102 ? -8.117 -21.328 -14.883 1 94.88 102 GLU A C 1
ATOM 813 O O . GLU A 1 102 ? -7.211 -20.609 -15.305 1 94.88 102 GLU A O 1
ATOM 818 N N . LYS A 1 103 ? -9.344 -20.953 -14.711 1 92.25 103 LYS A N 1
ATOM 819 C CA . LYS A 1 103 ? -9.734 -19.578 -15 1 92.25 103 LYS A CA 1
ATOM 820 C C . LYS A 1 103 ? -8.969 -18.594 -14.117 1 92.25 103 LYS A C 1
ATOM 822 O O . LYS A 1 103 ? -8.461 -17.578 -14.602 1 92.25 103 LYS A O 1
ATOM 827 N N . GLY A 1 104 ? -8.906 -18.938 -12.844 1 92.5 104 GLY A N 1
ATOM 828 C CA . GLY A 1 104 ? -8.172 -18.094 -11.898 1 92.5 104 GLY A CA 1
ATOM 829 C C . GLY A 1 104 ? -6.691 -18 -12.211 1 92.5 104 GLY A C 1
ATOM 830 O O . GLY A 1 104 ? -6.098 -16.938 -12.094 1 92.5 104 GLY A O 1
ATOM 831 N N . ASN A 1 105 ? -6.16 -19.094 -12.594 1 93.31 105 ASN A N 1
ATOM 832 C CA . ASN A 1 105 ? -4.738 -19.125 -12.93 1 93.31 105 ASN A CA 1
ATOM 833 C C . ASN A 1 105 ? -4.43 -18.281 -14.156 1 93.31 105 ASN A C 1
ATOM 835 O O . ASN A 1 105 ? -3.396 -17.609 -14.211 1 93.31 105 ASN A O 1
ATOM 839 N N . ASN A 1 106 ? -5.277 -18.359 -15.141 1 91.75 106 ASN A N 1
ATOM 840 C CA . ASN A 1 106 ? -5.094 -17.531 -16.328 1 91.75 106 ASN A CA 1
ATOM 841 C C . ASN A 1 106 ? -5.105 -16.047 -16 1 91.75 106 ASN A C 1
ATOM 843 O O . ASN A 1 106 ? -4.262 -15.289 -16.484 1 91.75 106 ASN A O 1
ATOM 847 N N . VAL A 1 107 ? -6.008 -15.688 -15.141 1 88.62 107 VAL A N 1
ATOM 848 C CA . VAL A 1 107 ? -6.125 -14.289 -14.727 1 88.62 107 VAL A CA 1
ATOM 849 C C . VAL A 1 107 ? -4.898 -13.891 -13.906 1 88.62 107 VAL A C 1
ATOM 851 O O . VAL A 1 107 ? -4.34 -12.812 -14.109 1 88.62 107 VAL A O 1
ATOM 854 N N . TYR A 1 108 ? -4.535 -14.758 -13.062 1 90.88 108 TYR A N 1
ATOM 855 C CA . TYR A 1 108 ? -3.365 -14.523 -12.227 1 90.88 108 TYR A CA 1
ATOM 856 C C . TYR A 1 108 ? -2.117 -14.305 -13.07 1 90.88 108 TYR A C 1
ATOM 858 O O . TYR A 1 108 ? -1.375 -13.344 -12.859 1 90.88 108 TYR A O 1
ATOM 866 N N . GLU A 1 109 ? -1.921 -15.141 -14 1 91.19 109 GLU A N 1
ATOM 867 C CA . GLU A 1 109 ? -0.73 -15.07 -14.844 1 91.19 109 GLU A CA 1
ATOM 868 C C . GLU A 1 109 ? -0.722 -13.797 -15.68 1 91.19 109 GLU A C 1
ATOM 870 O O . GLU A 1 109 ? 0.329 -13.18 -15.875 1 91.19 109 GLU A O 1
ATOM 875 N N . GLU A 1 110 ? -1.863 -13.477 -16.172 1 90.06 110 GLU A N 1
ATOM 876 C CA . GLU A 1 110 ? -1.968 -12.25 -16.953 1 90.06 110 GLU A CA 1
ATOM 877 C C . GLU A 1 110 ? -1.641 -11.023 -16.109 1 90.06 110 GLU A C 1
ATOM 879 O O . GLU A 1 110 ? -0.905 -10.141 -16.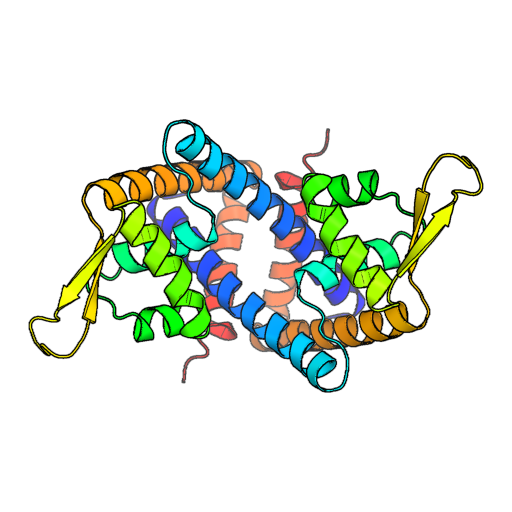547 1 90.06 110 GLU A O 1
ATOM 884 N N . CYS A 1 111 ? -2.174 -10.984 -14.93 1 88.56 111 CYS A N 1
ATOM 885 C CA . CYS A 1 111 ? -1.914 -9.875 -14.023 1 88.56 111 CYS A CA 1
ATOM 886 C C . CYS A 1 111 ? -0.44 -9.812 -13.641 1 88.56 111 CYS A C 1
ATOM 888 O O . CYS A 1 111 ? 0.154 -8.734 -13.602 1 88.56 111 CYS A O 1
ATOM 890 N N . GLU A 1 112 ? 0.082 -10.969 -13.383 1 90.31 112 GLU A N 1
ATOM 891 C CA . GLU A 1 112 ? 1.49 -11.047 -13 1 90.31 112 GLU A CA 1
ATOM 892 C C . GLU A 1 112 ? 2.389 -10.523 -14.117 1 90.31 112 GLU A C 1
ATOM 894 O O . GLU A 1 112 ? 3.369 -9.82 -13.859 1 90.31 112 GLU A O 1
ATOM 899 N N . LYS A 1 113 ? 2.082 -10.906 -15.297 1 90.69 113 LYS A N 1
ATOM 900 C CA . LYS A 1 113 ? 2.854 -10.453 -16.453 1 90.69 113 LYS A CA 1
ATOM 901 C C . LYS A 1 113 ? 2.797 -8.938 -16.578 1 90.69 113 LYS A C 1
ATOM 903 O O . LYS A 1 113 ? 3.811 -8.289 -16.859 1 90.69 113 LYS A O 1
ATOM 908 N N . GLN A 1 114 ? 1.636 -8.43 -16.406 1 88.06 114 GLN A N 1
ATOM 909 C CA . GLN A 1 114 ? 1.482 -6.984 -16.484 1 88.06 114 GLN A CA 1
ATOM 910 C C . GLN A 1 114 ? 2.264 -6.281 -15.383 1 88.06 114 GLN A C 1
ATOM 912 O O . GLN A 1 114 ? 2.861 -5.227 -15.609 1 88.06 114 GLN A O 1
ATOM 917 N N . LEU A 1 115 ? 2.234 -6.828 -14.242 1 89.38 115 LEU A N 1
ATOM 918 C CA . LEU A 1 115 ? 2.982 -6.27 -13.125 1 89.38 115 LEU A CA 1
ATOM 919 C C . LEU A 1 115 ? 4.48 -6.289 -13.406 1 89.38 115 LEU A C 1
ATOM 921 O O . LEU A 1 115 ? 5.18 -5.309 -13.141 1 89.38 115 LEU A O 1
ATOM 925 N N . GLU A 1 116 ? 4.895 -7.348 -13.93 1 91.94 116 GLU A N 1
ATOM 926 C CA . GLU A 1 116 ? 6.309 -7.465 -14.273 1 91.94 116 GLU A CA 1
ATOM 927 C C . GLU A 1 116 ? 6.719 -6.414 -15.297 1 91.94 116 GLU A C 1
ATOM 929 O O . GLU A 1 116 ? 7.789 -5.816 -15.188 1 91.94 116 GLU A O 1
ATOM 934 N N . LEU A 1 117 ? 5.879 -6.234 -16.25 1 90.69 117 LEU A N 1
ATOM 935 C CA . LEU A 1 117 ? 6.164 -5.246 -17.297 1 90.69 117 LEU A CA 1
ATOM 936 C C . LEU A 1 117 ? 6.23 -3.842 -16.703 1 90.69 117 LEU A C 1
ATOM 938 O O . LEU A 1 117 ? 7.125 -3.064 -17.031 1 90.69 117 LEU A O 1
ATOM 942 N N . LEU A 1 118 ? 5.316 -3.568 -15.836 1 89.62 118 LEU A N 1
ATOM 943 C CA . LEU A 1 118 ? 5.262 -2.26 -15.195 1 89.62 118 LEU A CA 1
ATOM 944 C C . LEU A 1 118 ? 6.508 -2.014 -14.352 1 89.62 118 LEU A C 1
ATOM 946 O O . LEU A 1 118 ? 7.133 -0.956 -14.453 1 89.62 118 LEU A O 1
ATOM 950 N N . VAL A 1 119 ? 6.863 -2.965 -13.539 1 91.38 119 VAL A N 1
ATOM 951 C CA . VAL A 1 119 ? 8.016 -2.844 -12.656 1 91.38 119 VAL A CA 1
ATOM 952 C C . VAL A 1 119 ? 9.297 -2.729 -13.484 1 91.38 119 VAL A C 1
ATOM 954 O O . VAL A 1 119 ? 10.18 -1.937 -13.164 1 91.38 119 VAL A O 1
ATOM 957 N N . ASN A 1 120 ? 9.344 -3.459 -14.586 1 92.38 120 ASN A N 1
ATOM 958 C CA . ASN A 1 120 ? 10.492 -3.375 -15.469 1 92.38 120 ASN A CA 1
ATOM 959 C C . ASN A 1 120 ? 10.648 -1.979 -16.062 1 92.38 120 ASN A C 1
ATOM 961 O O . ASN A 1 120 ? 11.766 -1.479 -16.219 1 92.38 120 ASN A O 1
ATOM 965 N N . GLU A 1 121 ? 9.531 -1.415 -16.422 1 90.94 121 GLU A N 1
ATOM 966 C CA . GLU A 1 121 ? 9.555 -0.056 -16.953 1 90.94 121 GLU A CA 1
ATOM 967 C C . GLU A 1 121 ? 10.141 0.923 -15.938 1 90.94 121 GLU A C 1
ATOM 969 O O . GLU A 1 121 ? 10.945 1.786 -16.281 1 90.94 121 GLU A O 1
ATOM 974 N N . TRP A 1 122 ? 9.719 0.822 -14.672 1 90.69 122 TRP A N 1
ATOM 975 C CA . TRP A 1 122 ? 10.234 1.691 -13.617 1 90.69 122 TRP A CA 1
ATOM 976 C C . TRP A 1 122 ? 11.727 1.471 -13.414 1 90.69 122 TRP A C 1
ATOM 978 O O . TRP A 1 122 ? 12.484 2.428 -13.234 1 90.69 122 TRP A O 1
ATOM 988 N N . LEU A 1 123 ? 12.141 0.22 -13.422 1 92 123 LEU A N 1
ATOM 989 C CA . LEU A 1 123 ? 13.547 -0.114 -13.203 1 92 123 LEU A CA 1
ATOM 990 C C . LEU A 1 123 ? 14.414 0.404 -14.352 1 92 123 LEU A C 1
ATOM 992 O O . LEU A 1 123 ? 15.555 0.821 -14.133 1 92 123 LEU A O 1
ATOM 996 N N . GLU A 1 124 ? 13.883 0.386 -15.555 1 92.5 124 GLU A N 1
ATOM 997 C CA . GLU A 1 124 ? 14.594 0.925 -16.703 1 92.5 124 GLU A CA 1
ATOM 998 C C . GLU A 1 124 ? 14.82 2.43 -16.562 1 92.5 124 GLU A C 1
ATOM 1000 O O . GLU A 1 124 ? 15.891 2.938 -16.891 1 92.5 124 GLU A O 1
ATOM 1005 N N . ILE A 1 125 ? 13.82 3.119 -16.094 1 91.44 125 ILE A N 1
ATOM 1006 C CA . ILE A 1 125 ? 13.914 4.559 -15.875 1 91.44 125 ILE A CA 1
ATOM 1007 C C . ILE A 1 125 ? 14.984 4.844 -14.82 1 91.44 125 ILE A C 1
ATOM 1009 O O . ILE A 1 125 ? 15.758 5.801 -14.953 1 91.44 125 ILE A O 1
ATOM 1013 N N . LEU A 1 126 ? 15.047 4.039 -13.789 1 89.75 126 LEU A N 1
ATOM 1014 C CA . LEU A 1 126 ? 15.992 4.219 -12.695 1 89.75 126 LEU A CA 1
ATOM 1015 C C . LEU A 1 126 ? 17.422 3.916 -13.156 1 89.75 126 LEU A C 1
ATOM 1017 O O . LEU A 1 126 ? 18.375 4.527 -12.672 1 89.75 126 LEU A O 1
ATOM 1021 N N . GLY A 1 127 ? 17.578 2.947 -14.141 1 91.81 127 GLY A N 1
ATOM 1022 C CA . GLY A 1 127 ? 18.875 2.51 -14.594 1 91.81 127 GLY A CA 1
ATOM 1023 C C . GLY A 1 127 ? 19.375 1.269 -13.883 1 91.81 127 GLY A C 1
ATOM 1024 O O . GLY A 1 127 ? 18.953 0.979 -12.758 1 91.81 127 GLY A O 1
ATOM 1025 N N . GLU A 1 128 ? 20.281 0.594 -14.477 1 90.69 128 GLU A N 1
ATOM 1026 C CA . GLU A 1 128 ? 20.734 -0.716 -14.016 1 90.69 128 GLU A CA 1
ATOM 1027 C C . GLU A 1 128 ? 21.406 -0.622 -12.648 1 90.69 128 GLU A C 1
ATOM 1029 O O . GLU A 1 128 ? 21.109 -1.402 -11.742 1 90.69 128 GLU A O 1
ATOM 1034 N N . LYS A 1 129 ? 22.25 0.337 -12.5 1 92.69 129 LYS A N 1
ATOM 1035 C CA . LYS A 1 129 ? 23 0.471 -11.258 1 92.69 129 LYS A CA 1
ATOM 1036 C C . LYS A 1 129 ? 22.078 0.751 -10.078 1 92.69 129 LYS A C 1
ATOM 1038 O O . LYS A 1 129 ? 22.125 0.052 -9.062 1 92.69 129 LYS A O 1
ATOM 1043 N N . ASP A 1 130 ? 21.219 1.694 -10.203 1 91.69 130 ASP A N 1
ATOM 1044 C CA . ASP A 1 130 ? 20.297 2.066 -9.141 1 91.69 130 ASP A CA 1
ATOM 1045 C C . ASP A 1 130 ? 19.281 0.958 -8.875 1 91.69 130 ASP A C 1
ATOM 1047 O O . ASP A 1 130 ? 18.891 0.717 -7.73 1 91.69 130 ASP A O 1
ATOM 1051 N N . SER A 1 131 ? 18.922 0.273 -9.93 1 92.31 131 SER A N 1
ATOM 1052 C CA . SER A 1 131 ? 17.969 -0.82 -9.781 1 92.31 131 SER A CA 1
ATOM 1053 C C . SER A 1 131 ? 18.562 -1.963 -8.969 1 92.31 131 SER A C 1
ATOM 1055 O O . SER A 1 131 ? 17.891 -2.531 -8.102 1 92.31 131 SER A O 1
ATOM 1057 N N . GLU A 1 132 ? 19.781 -2.268 -9.242 1 92.81 132 GLU A N 1
ATOM 1058 C CA . GLU A 1 132 ? 20.438 -3.336 -8.5 1 92.81 132 GLU A CA 1
ATOM 1059 C C . GLU A 1 132 ? 20.625 -2.957 -7.035 1 92.81 132 GLU A C 1
ATOM 1061 O O . GLU A 1 132 ? 20.438 -3.793 -6.145 1 92.81 132 GLU A O 1
ATOM 1066 N N . GLN A 1 133 ? 20.953 -1.748 -6.816 1 91.56 133 GLN A N 1
ATOM 1067 C CA . GLN A 1 133 ? 21.094 -1.269 -5.445 1 91.56 133 GLN A CA 1
ATOM 1068 C C . GLN A 1 133 ? 19.75 -1.316 -4.711 1 91.56 133 GLN A C 1
ATOM 1070 O O . GLN A 1 133 ? 19.703 -1.667 -3.529 1 91.56 133 GLN A O 1
ATOM 1075 N N . PHE A 1 134 ? 18.75 -0.927 -5.457 1 90.5 134 PHE A N 1
ATOM 1076 C CA . PHE A 1 134 ? 17.406 -0.963 -4.895 1 90.5 134 PHE A CA 1
ATOM 1077 C C . PHE A 1 134 ? 17.016 -2.385 -4.5 1 90.5 134 PHE A C 1
ATOM 1079 O O . PHE A 1 134 ? 16.516 -2.615 -3.4 1 90.5 134 PHE A O 1
ATOM 1086 N N . PHE A 1 135 ? 17.281 -3.273 -5.422 1 91.12 135 PHE A N 1
ATOM 1087 C CA . PHE A 1 135 ? 16.984 -4.676 -5.168 1 91.12 135 PHE A CA 1
ATOM 1088 C C . PHE A 1 135 ? 17.703 -5.172 -3.922 1 91.12 135 PHE A C 1
ATOM 1090 O O . PHE A 1 135 ? 17.094 -5.785 -3.045 1 91.12 135 PHE A O 1
ATOM 1097 N N . GLU A 1 136 ? 18.984 -4.855 -3.762 1 91.25 136 GLU A N 1
ATOM 1098 C CA . GLU A 1 136 ? 19.781 -5.328 -2.643 1 91.25 136 GLU A CA 1
ATOM 1099 C C . GLU A 1 136 ? 19.312 -4.727 -1.324 1 91.25 136 GLU A C 1
ATOM 1101 O O . GLU A 1 136 ? 19.219 -5.426 -0.313 1 91.25 136 GLU A O 1
ATOM 1106 N N . LEU A 1 137 ? 19.062 -3.521 -1.344 1 88.38 137 LEU A N 1
ATOM 1107 C CA . LEU A 1 137 ? 18.625 -2.826 -0.135 1 88.38 137 LEU A CA 1
ATOM 1108 C C . LEU A 1 137 ? 17.266 -3.322 0.321 1 88.38 137 LEU A C 1
ATOM 1110 O O . LEU A 1 137 ? 17.031 -3.49 1.52 1 88.38 137 LEU A O 1
ATOM 1114 N N . PHE A 1 138 ? 16.391 -3.514 -0.609 1 88.44 138 PHE A N 1
ATOM 1115 C CA . PHE A 1 138 ? 15.062 -3.99 -0.266 1 88.44 138 PHE A CA 1
ATOM 1116 C C . PHE A 1 138 ? 15.125 -5.402 0.302 1 88.44 138 PHE A C 1
ATOM 1118 O O . PHE A 1 138 ? 14.359 -5.746 1.207 1 88.44 138 PHE A O 1
ATOM 1125 N N . GLN A 1 139 ? 15.992 -6.199 -0.224 1 88.25 139 GLN A N 1
ATOM 1126 C CA . GLN A 1 139 ? 16.188 -7.527 0.342 1 88.25 139 GLN A CA 1
ATOM 1127 C C . GLN A 1 139 ? 16.656 -7.445 1.794 1 88.25 139 GLN A C 1
ATOM 1129 O O . GLN A 1 139 ? 16.203 -8.219 2.641 1 88.25 139 GLN A O 1
ATOM 1134 N N . LYS A 1 140 ? 17.5 -6.52 2.039 1 88.62 140 LYS A N 1
ATOM 1135 C CA . LYS A 1 140 ? 18 -6.332 3.398 1 88.62 140 LYS A CA 1
ATOM 1136 C C . LYS A 1 140 ? 16.875 -5.902 4.34 1 88.62 140 LYS A C 1
ATOM 1138 O O . LYS A 1 140 ? 16.797 -6.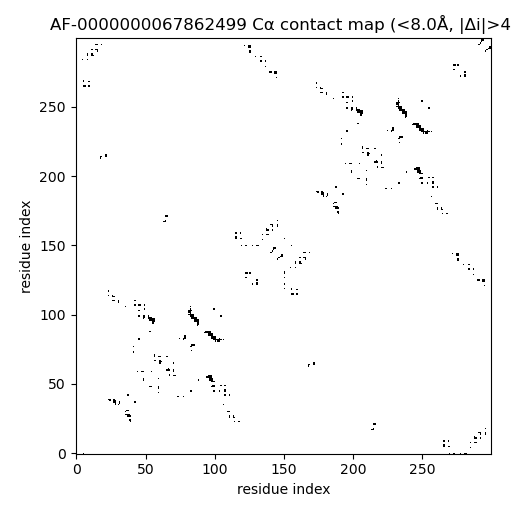379 5.473 1 88.62 140 LYS A O 1
ATOM 1143 N N . ILE A 1 141 ? 16.047 -5.055 3.885 1 88.06 141 ILE A N 1
ATOM 1144 C CA . ILE A 1 141 ? 14.922 -4.57 4.68 1 88.06 141 ILE A CA 1
ATOM 1145 C C . ILE A 1 141 ? 13.977 -5.73 4.996 1 88.06 141 ILE A C 1
ATOM 1147 O O . ILE A 1 141 ? 13.562 -5.898 6.145 1 88.06 141 ILE A O 1
ATOM 1151 N N . THR A 1 142 ? 13.664 -6.461 3.969 1 87.56 142 THR A N 1
ATOM 1152 C CA . THR A 1 142 ? 12.758 -7.594 4.148 1 87.56 142 THR A CA 1
ATOM 1153 C C . THR A 1 142 ? 13.328 -8.578 5.168 1 87.56 142 THR A C 1
ATOM 1155 O O . THR A 1 142 ? 12.617 -9.023 6.07 1 87.56 142 THR A O 1
ATOM 1158 N N . LYS A 1 143 ? 14.547 -8.812 5.141 1 87.44 143 LYS A N 1
ATOM 1159 C CA . LYS A 1 143 ? 15.188 -9.797 6.012 1 87.44 143 LYS A CA 1
ATOM 1160 C C . LYS A 1 143 ? 15.336 -9.258 7.43 1 87.44 143 LYS A C 1
ATOM 1162 O O . LYS A 1 143 ? 15.125 -9.992 8.398 1 87.44 143 LYS A O 1
ATOM 1167 N N . SER A 1 144 ? 15.672 -7.977 7.566 1 87.19 144 SER A N 1
ATOM 1168 C CA . SER A 1 144 ? 16.016 -7.418 8.867 1 87.19 144 SER A CA 1
ATOM 1169 C C . SER A 1 144 ? 14.789 -6.887 9.594 1 87.19 144 SER A C 1
ATOM 1171 O O . SER A 1 144 ? 14.711 -6.945 10.82 1 87.19 144 SER A O 1
ATOM 1173 N N . VAL A 1 145 ? 13.836 -6.383 8.797 1 83.75 145 VAL A N 1
ATOM 1174 C CA . VAL A 1 145 ? 12.719 -5.691 9.43 1 83.75 145 VAL A CA 1
ATOM 1175 C C . VAL A 1 145 ? 11.477 -6.578 9.391 1 83.75 145 VAL A C 1
ATOM 1177 O O . VAL A 1 145 ? 10.758 -6.688 10.391 1 83.75 145 VAL A O 1
ATOM 1180 N N . VAL A 1 146 ? 11.203 -7.219 8.312 1 80.31 146 VAL A N 1
ATOM 1181 C CA . VAL A 1 146 ? 9.961 -7.953 8.102 1 80.31 146 VAL A CA 1
ATOM 1182 C C . VAL A 1 146 ? 10.07 -9.352 8.703 1 80.31 146 VAL A C 1
ATOM 1184 O O . VAL A 1 146 ? 9.188 -9.789 9.445 1 80.31 146 VAL A O 1
ATOM 1187 N N . GLU A 1 147 ? 11.094 -10.008 8.305 1 75.38 147 GLU A N 1
ATOM 1188 C CA . GLU A 1 147 ? 11.336 -11.367 8.797 1 75.38 147 GLU A CA 1
ATOM 1189 C C . GLU A 1 147 ? 12.383 -11.367 9.898 1 75.38 147 GLU A C 1
ATOM 1191 O O . GLU A 1 147 ? 13.492 -11.875 9.711 1 75.38 147 GLU A O 1
ATOM 1196 N N . PRO A 1 148 ? 12.062 -10.516 11.031 1 58.56 148 PRO A N 1
ATOM 1197 C CA . PRO A 1 148 ? 13.18 -10.5 11.977 1 58.56 148 PRO A CA 1
ATOM 1198 C C . PRO A 1 148 ? 13.641 -11.906 12.367 1 58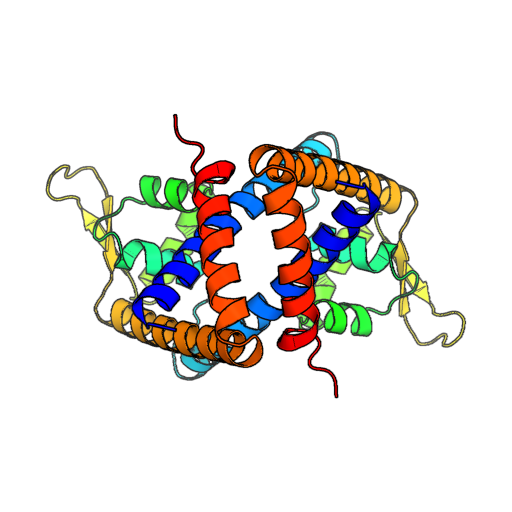.56 148 PRO A C 1
ATOM 1200 O O . PRO A 1 148 ? 12.82 -12.82 12.484 1 58.56 148 PRO A O 1
ATOM 1203 N N . ARG A 1 149 ? 14.773 -12.438 11.836 1 49.38 149 ARG A N 1
ATOM 1204 C CA . ARG A 1 149 ? 15.375 -13.695 12.273 1 49.38 149 ARG A CA 1
ATOM 1205 C C . ARG A 1 149 ? 15.141 -13.922 13.758 1 49.38 149 ARG A C 1
ATOM 1207 O O . ARG A 1 149 ? 15.297 -13.008 14.57 1 49.38 149 ARG A O 1
ATOM 1214 N N . GLN A 1 150 ? 14.164 -14.891 14.219 1 37.72 150 GLN A N 1
ATOM 1215 C CA . GLN A 1 150 ? 14.578 -15.43 15.508 1 37.72 150 GLN A CA 1
ATOM 1216 C C . GLN A 1 150 ? 16.078 -15.719 15.531 1 37.72 150 GLN A C 1
ATOM 1218 O O . GLN A 1 150 ? 16.656 -16.062 14.5 1 37.72 150 GLN A O 1
ATOM 1223 N N . MET B 1 1 ? 17.484 -5.84 -15.875 1 74.38 1 MET B N 1
ATOM 1224 C CA . MET B 1 1 ? 17.547 -6.777 -14.758 1 74.38 1 MET B CA 1
ATOM 1225 C C . MET B 1 1 ? 16.906 -8.109 -15.133 1 74.38 1 MET B C 1
ATOM 1227 O O . MET B 1 1 ? 15.93 -8.148 -15.891 1 74.38 1 MET B O 1
ATOM 1231 N N . GLU B 1 2 ? 17.516 -9.164 -14.555 1 83.12 2 GLU B N 1
ATOM 1232 C CA . GLU B 1 2 ? 17.016 -10.508 -14.844 1 83.12 2 GLU B CA 1
ATOM 1233 C C . GLU B 1 2 ? 15.57 -10.672 -14.383 1 83.12 2 GLU B C 1
ATOM 1235 O O . GLU B 1 2 ? 15.188 -10.156 -13.336 1 83.12 2 GLU B O 1
ATOM 1240 N N . ARG B 1 3 ? 14.828 -11.375 -15.227 1 86.31 3 ARG B N 1
ATOM 1241 C CA . ARG B 1 3 ? 13.406 -11.578 -14.969 1 86.31 3 ARG B CA 1
ATOM 1242 C C . ARG B 1 3 ? 13.18 -12.164 -13.578 1 86.31 3 ARG B C 1
ATOM 1244 O O . ARG B 1 3 ? 12.242 -11.766 -12.883 1 86.31 3 ARG B O 1
ATOM 1251 N N . GLN B 1 4 ? 14.023 -13.031 -13.18 1 87.31 4 GLN B N 1
ATOM 1252 C CA . GLN B 1 4 ? 13.875 -13.68 -11.875 1 87.31 4 GLN B CA 1
ATOM 1253 C C . GLN B 1 4 ? 14.078 -12.672 -10.742 1 87.31 4 GLN B C 1
ATOM 1255 O O . GLN B 1 4 ? 13.398 -12.742 -9.719 1 87.31 4 GLN B O 1
ATOM 1260 N N . LYS B 1 5 ? 15 -11.727 -10.961 1 89.06 5 LYS B N 1
ATOM 1261 C CA . LYS B 1 5 ? 15.25 -10.688 -9.961 1 89.06 5 LYS B CA 1
ATOM 1262 C C . LYS B 1 5 ? 14.055 -9.742 -9.852 1 89.06 5 LYS B C 1
ATOM 1264 O O . LYS B 1 5 ? 13.711 -9.297 -8.75 1 89.06 5 LYS B O 1
ATOM 1269 N N . VAL B 1 6 ? 13.453 -9.57 -10.969 1 90.12 6 VAL B N 1
ATOM 1270 C CA . VAL B 1 6 ? 12.289 -8.695 -10.992 1 90.12 6 VAL B CA 1
ATOM 1271 C C . VAL B 1 6 ? 11.141 -9.344 -10.219 1 90.12 6 VAL B C 1
ATOM 1273 O O . VAL B 1 6 ? 10.484 -8.688 -9.406 1 90.12 6 VAL B O 1
ATOM 1276 N N . LYS B 1 7 ? 10.969 -10.641 -10.398 1 88.25 7 LYS B N 1
ATOM 1277 C CA . LYS B 1 7 ? 9.93 -11.383 -9.688 1 88.25 7 LYS B CA 1
ATOM 1278 C C . LYS B 1 7 ? 10.188 -11.391 -8.188 1 88.25 7 LYS B C 1
ATOM 1280 O O . LYS B 1 7 ? 9.25 -11.242 -7.391 1 88.25 7 LYS B O 1
ATOM 1285 N N . GLN B 1 8 ? 11.414 -11.539 -7.883 1 88.19 8 GLN B N 1
ATOM 1286 C CA . GLN B 1 8 ? 11.789 -11.539 -6.473 1 88.19 8 GLN B CA 1
ATOM 1287 C C . GLN B 1 8 ? 11.555 -10.164 -5.844 1 88.19 8 GLN B C 1
ATOM 1289 O O . GLN B 1 8 ? 11.133 -10.07 -4.688 1 88.19 8 GLN B O 1
ATOM 1294 N N . LEU B 1 9 ? 11.875 -9.141 -6.598 1 89 9 LEU B N 1
ATOM 1295 C CA . LEU B 1 9 ? 11.664 -7.777 -6.125 1 89 9 LEU B CA 1
ATOM 1296 C C . LEU B 1 9 ? 10.18 -7.508 -5.879 1 89 9 LEU B C 1
ATOM 1298 O O . LEU B 1 9 ? 9.812 -6.918 -4.859 1 89 9 LEU B O 1
ATOM 1302 N N . ILE B 1 10 ? 9.398 -8.031 -6.758 1 88.06 10 ILE B N 1
ATOM 1303 C CA . ILE B 1 10 ? 7.953 -7.852 -6.648 1 88.06 10 ILE B CA 1
ATOM 1304 C C . ILE B 1 10 ? 7.441 -8.562 -5.398 1 88.06 10 ILE B C 1
ATOM 1306 O O . ILE B 1 10 ? 6.672 -7.996 -4.621 1 88.06 10 ILE B O 1
ATOM 1310 N N . LYS B 1 11 ? 7.887 -9.734 -5.172 1 84.5 11 LYS B N 1
ATOM 1311 C CA . LYS B 1 11 ? 7.48 -10.508 -4 1 84.5 11 LYS B CA 1
ATOM 1312 C C . LYS B 1 11 ? 7.945 -9.836 -2.711 1 84.5 11 LYS B C 1
ATOM 1314 O O . LYS B 1 11 ? 7.184 -9.727 -1.751 1 84.5 11 LYS B O 1
ATOM 1319 N N . SER B 1 12 ? 9.18 -9.398 -2.723 1 84.44 12 SER B N 1
ATOM 1320 C CA . SER B 1 12 ? 9.742 -8.742 -1.551 1 84.44 12 SER B CA 1
ATOM 1321 C C . SER B 1 12 ? 9.016 -7.438 -1.247 1 84.44 12 SER B C 1
ATOM 1323 O O . SER B 1 12 ? 8.758 -7.117 -0.085 1 84.44 12 SER B O 1
ATOM 1325 N N . TYR B 1 13 ? 8.734 -6.75 -2.279 1 84.25 13 TYR B N 1
ATOM 1326 C CA . TYR B 1 13 ? 8.023 -5.488 -2.105 1 84.25 13 TYR B CA 1
ATOM 1327 C C . TYR B 1 13 ? 6.637 -5.719 -1.517 1 84.25 13 TYR B C 1
ATOM 1329 O O . TYR B 1 13 ? 6.215 -5.004 -0.608 1 84.25 13 TYR B O 1
ATOM 1337 N N . GLN B 1 14 ? 5.973 -6.684 -2.02 1 83.56 14 GLN B N 1
ATOM 1338 C CA . GLN B 1 14 ? 4.641 -6.996 -1.512 1 83.56 14 GLN B CA 1
ATOM 1339 C C . GLN B 1 14 ? 4.688 -7.363 -0.031 1 83.56 14 GLN B C 1
ATOM 1341 O O . GLN B 1 14 ? 3.869 -6.883 0.758 1 83.56 14 GLN B O 1
ATOM 1346 N N . GLN B 1 15 ? 5.613 -8.18 0.358 1 83 15 GLN B N 1
ATOM 1347 C CA . GLN B 1 15 ? 5.75 -8.617 1.745 1 83 15 GLN B CA 1
ATOM 1348 C C . GLN B 1 15 ? 6.039 -7.43 2.662 1 83 15 GLN B C 1
ATOM 1350 O O . GLN B 1 15 ? 5.438 -7.305 3.73 1 83 15 GLN B O 1
ATOM 1355 N N . THR B 1 16 ? 7.02 -6.629 2.244 1 84.25 16 THR B N 1
ATOM 1356 C CA . THR B 1 16 ? 7.387 -5.457 3.033 1 84.25 16 THR B CA 1
ATOM 1357 C C . THR B 1 16 ? 6.215 -4.492 3.146 1 84.25 16 THR B C 1
ATOM 1359 O O . THR B 1 16 ? 5.996 -3.889 4.199 1 84.25 16 THR B O 1
ATOM 1362 N N . TYR B 1 17 ? 5.523 -4.465 2.086 1 82 17 TYR B N 1
ATOM 1363 C CA . TYR B 1 17 ? 4.348 -3.602 2.068 1 82 17 TYR B CA 1
ATOM 1364 C C . TYR B 1 17 ? 3.297 -4.094 3.057 1 82 17 TYR B C 1
ATOM 1366 O O . TYR B 1 17 ? 2.773 -3.311 3.855 1 82 17 TYR B O 1
ATOM 1374 N N . ILE B 1 18 ? 2.949 -5.277 2.98 1 81.38 18 ILE B N 1
ATOM 1375 C CA . ILE B 1 18 ? 1.947 -5.867 3.859 1 81.38 18 ILE B CA 1
ATOM 1376 C C . ILE B 1 18 ? 2.375 -5.695 5.316 1 81.38 18 ILE B C 1
ATOM 1378 O O . ILE B 1 18 ? 1.575 -5.281 6.16 1 81.38 18 ILE B O 1
ATOM 1382 N N . PHE B 1 19 ? 3.582 -5.953 5.582 1 84.31 19 PHE B N 1
ATOM 1383 C CA . PHE B 1 19 ? 4.125 -5.809 6.93 1 84.31 19 PHE B CA 1
ATOM 1384 C C . PHE B 1 19 ? 4 -4.371 7.41 1 84.31 19 PHE B C 1
ATOM 1386 O O . PHE B 1 19 ? 3.492 -4.117 8.508 1 84.31 19 PHE B O 1
ATOM 1393 N N . ALA B 1 20 ? 4.508 -3.451 6.59 1 84.56 20 ALA B N 1
ATOM 1394 C CA . ALA B 1 20 ? 4.5 -2.037 6.957 1 84.56 20 ALA B CA 1
ATOM 1395 C C . ALA B 1 20 ? 3.074 -1.533 7.168 1 84.56 20 ALA B C 1
ATOM 1397 O O . ALA B 1 20 ? 2.797 -0.83 8.141 1 84.56 20 ALA B O 1
ATOM 1398 N N . MET B 1 21 ? 2.215 -1.891 6.285 1 81.12 21 MET B N 1
ATOM 1399 C CA . MET B 1 21 ? 0.827 -1.447 6.375 1 81.12 21 MET B CA 1
ATOM 1400 C C . MET B 1 21 ? 0.158 -1.996 7.629 1 81.12 21 MET B C 1
ATOM 1402 O O . MET B 1 21 ? -0.607 -1.291 8.289 1 81.12 21 MET B O 1
ATOM 1406 N N . ASN B 1 22 ? 0.378 -3.205 7.926 1 82.38 22 ASN B N 1
ATOM 1407 C CA . ASN B 1 22 ? -0.171 -3.803 9.141 1 82.38 22 ASN B CA 1
ATOM 1408 C C . ASN B 1 22 ? 0.347 -3.102 10.391 1 82.38 22 ASN B C 1
ATOM 1410 O O . ASN B 1 22 ? -0.418 -2.834 11.32 1 82.38 22 ASN B O 1
ATOM 1414 N N . GLN B 1 23 ? 1.62 -2.82 10.406 1 84.69 23 GLN B N 1
ATOM 1415 C CA . GLN B 1 23 ? 2.211 -2.141 11.555 1 84.69 23 GLN B CA 1
ATOM 1416 C C . GLN B 1 23 ? 1.659 -0.726 11.703 1 84.69 23 GLN B C 1
ATOM 1418 O O . GLN B 1 23 ? 1.387 -0.272 12.82 1 84.69 23 GLN B O 1
ATOM 1423 N N . ILE B 1 24 ? 1.503 -0.129 10.617 1 83.06 24 ILE B N 1
ATOM 1424 C CA . ILE B 1 24 ? 0.985 1.235 10.625 1 83.06 24 ILE B CA 1
ATOM 1425 C C . ILE B 1 24 ? -0.478 1.228 11.062 1 83.06 24 ILE B C 1
ATOM 1427 O O . ILE B 1 24 ? -0.899 2.068 11.859 1 83.06 24 ILE B O 1
ATOM 1431 N N . HIS B 1 25 ? -1.242 0.342 10.516 1 79.25 25 HIS B N 1
ATOM 1432 C CA . HIS B 1 25 ? -2.631 0.192 10.938 1 79.25 25 HIS B CA 1
ATOM 1433 C C . HIS B 1 25 ? -2.734 -0.017 12.445 1 79.25 25 HIS B C 1
ATOM 1435 O O . HIS B 1 25 ? -3.562 0.611 13.102 1 79.25 25 HIS B O 1
ATOM 1441 N N . GLN B 1 26 ? -1.936 -0.897 12.93 1 80.75 26 GLN B N 1
ATOM 1442 C CA . GLN B 1 26 ? -1.942 -1.181 14.359 1 80.75 26 GLN B CA 1
ATOM 1443 C C . GLN B 1 26 ? -1.574 0.06 15.172 1 80.75 26 GLN B C 1
ATOM 1445 O O . GLN B 1 26 ? -2.207 0.357 16.188 1 80.75 26 GLN B O 1
ATOM 1450 N N . ALA B 1 27 ? -0.581 0.763 14.688 1 79.56 27 ALA B N 1
ATOM 1451 C CA . ALA B 1 27 ? -0.119 1.955 15.391 1 79.56 27 ALA B CA 1
ATOM 1452 C C . ALA B 1 27 ? -1.201 3.029 15.422 1 79.56 27 ALA B C 1
ATOM 1454 O O . ALA B 1 27 ? -1.426 3.668 16.453 1 79.56 27 ALA B O 1
ATOM 1455 N N . ILE B 1 28 ? -1.873 3.139 14.328 1 76.44 28 ILE B N 1
ATOM 1456 C CA . ILE B 1 28 ? -2.91 4.156 14.211 1 76.44 28 ILE B CA 1
ATOM 1457 C C . ILE B 1 28 ? -4.141 3.732 15.008 1 76.44 28 ILE B C 1
ATOM 1459 O O . ILE B 1 28 ? -4.777 4.559 15.672 1 76.44 28 ILE B O 1
ATOM 1463 N N . SER B 1 29 ? -4.469 2.449 14.891 1 74.81 29 SER B N 1
ATOM 1464 C CA . SER B 1 29 ? -5.621 1.935 15.625 1 74.81 29 SER B CA 1
ATOM 1465 C C . SER B 1 29 ? -5.43 2.082 17.125 1 74.81 29 SER B C 1
ATOM 1467 O O . SER B 1 29 ? -6.398 2.293 17.859 1 74.81 29 SER B O 1
ATOM 1469 N N . GLU B 1 30 ? -4.305 1.869 17.547 1 73.19 30 GLU B N 1
ATOM 1470 C CA . GLU B 1 30 ? -4.008 1.988 18.969 1 73.19 30 GLU B CA 1
ATOM 1471 C C . GLU B 1 30 ? -4.211 3.42 19.453 1 73.19 30 GLU B C 1
ATOM 1473 O O . GLU B 1 30 ? -4.617 3.641 20.594 1 73.19 30 GLU B O 1
ATOM 1478 N N . ILE B 1 31 ? -3.883 4.27 18.609 1 67.81 31 ILE B N 1
ATOM 1479 C CA . ILE B 1 31 ? -4.148 5.664 18.953 1 67.81 31 ILE B CA 1
ATOM 1480 C C . ILE B 1 31 ? -5.656 5.902 19.016 1 67.81 31 ILE B C 1
ATOM 1482 O O . ILE B 1 31 ? -6.148 6.566 19.922 1 67.81 31 ILE B O 1
ATOM 1486 N N . SER B 1 32 ? -6.332 5.234 17.906 1 58.53 32 SER B N 1
ATOM 1487 C CA . SER B 1 32 ? -7.773 5.422 17.781 1 58.53 32 SER B CA 1
ATOM 1488 C C . SER B 1 32 ? -8.523 4.711 18.906 1 58.53 32 SER B C 1
ATOM 1490 O O . SER B 1 32 ? -9.641 5.102 19.25 1 58.53 32 SER B O 1
ATOM 1492 N N . ALA B 1 33 ? -8.203 3.363 19.203 1 54.75 33 ALA B N 1
ATOM 1493 C CA . ALA B 1 33 ? -8.938 2.686 20.266 1 54.75 33 ALA B CA 1
ATOM 1494 C C . ALA B 1 33 ? -9.234 3.639 21.422 1 54.75 33 ALA B C 1
ATOM 1496 O O . ALA B 1 33 ? -10.242 3.488 22.125 1 54.75 33 ALA B O 1
ATOM 1497 N N . SER B 1 34 ? -8.328 4.484 21.672 1 49.78 34 SER B N 1
ATOM 1498 C CA . SER B 1 34 ? -8.734 5.367 22.75 1 49.78 34 SER B CA 1
ATOM 1499 C C . SER B 1 34 ? -9.742 6.41 22.266 1 49.78 34 SER B C 1
ATOM 1501 O O . SER B 1 34 ? -10.539 6.926 23.047 1 49.78 34 SER B O 1
ATOM 1503 N N . THR B 1 35 ? -10.008 6.656 20.844 1 50.44 35 THR B N 1
ATOM 1504 C CA . THR B 1 35 ? -10.977 7.676 20.469 1 50.44 35 THR B CA 1
ATOM 1505 C C . THR B 1 35 ? -11.141 7.73 18.953 1 50.44 35 THR B C 1
ATOM 1507 O O . THR B 1 35 ? -12.164 8.211 18.438 1 50.44 35 THR B O 1
ATOM 1510 N N . VAL B 1 36 ? -10.125 7.367 18.219 1 56.5 36 VAL B N 1
ATOM 1511 C CA . VAL B 1 36 ? -10.141 7.867 16.859 1 56.5 36 VAL B CA 1
ATOM 1512 C C . VAL B 1 36 ? -10.273 6.703 15.875 1 56.5 36 VAL B C 1
ATOM 1514 O O . VAL B 1 36 ? -9.484 5.754 15.922 1 56.5 36 VAL B O 1
ATOM 1517 N N . ASP B 1 37 ? -11.453 6.379 15.469 1 66.5 37 ASP B N 1
ATOM 1518 C CA . ASP B 1 37 ? -11.719 5.43 14.391 1 66.5 37 ASP B CA 1
ATOM 1519 C C . ASP B 1 37 ? -11.211 5.973 13.055 1 66.5 37 ASP B C 1
ATOM 1521 O O . ASP B 1 37 ? -11.953 6.641 12.328 1 66.5 37 ASP B O 1
ATOM 1525 N N . LEU B 1 38 ? -9.938 6 12.836 1 79.44 38 LEU B N 1
ATOM 1526 C CA . LEU B 1 38 ? -9.352 6.523 11.609 1 79.44 38 LEU B CA 1
ATOM 1527 C C . LEU B 1 38 ? -8.641 5.418 10.836 1 79.44 38 LEU B C 1
ATOM 1529 O O . LEU B 1 38 ? -7.762 4.742 11.367 1 79.44 38 LEU B O 1
ATOM 1533 N N . SER B 1 39 ? -9.055 5.109 9.664 1 79.19 39 SER B N 1
ATOM 1534 C CA . SER B 1 39 ? -8.352 4.1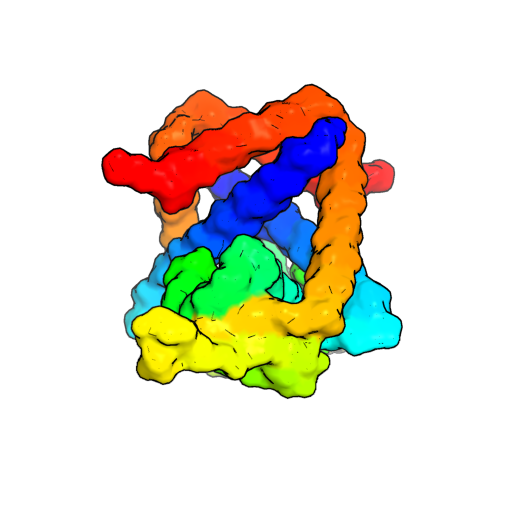84 8.781 1 79.19 39 SER B CA 1
ATOM 1535 C C . SER B 1 39 ? -7.113 4.828 8.18 1 79.19 39 SER B C 1
ATOM 1537 O O . SER B 1 39 ? -6.945 6.047 8.242 1 79.19 39 SER B O 1
ATOM 1539 N N . ILE B 1 40 ? -6.285 4.059 7.617 1 79.81 40 ILE B N 1
ATOM 1540 C CA . ILE B 1 40 ? -5.062 4.555 7 1 79.81 40 ILE B CA 1
ATOM 1541 C C . ILE B 1 40 ? -5.406 5.492 5.844 1 79.81 40 ILE B C 1
ATOM 1543 O O . ILE B 1 40 ? -4.762 6.527 5.66 1 79.81 40 ILE B O 1
ATOM 1547 N N . GLU B 1 41 ? -6.441 5.102 5.164 1 81.25 41 GLU B N 1
ATOM 1548 C CA . GLU B 1 41 ? -6.863 5.941 4.047 1 81.25 41 GLU B CA 1
ATOM 1549 C C . GLU B 1 41 ? -7.352 7.301 4.535 1 81.25 41 GLU B C 1
ATOM 1551 O O . GLU B 1 41 ? -7.07 8.328 3.914 1 81.25 41 GLU B O 1
ATOM 1556 N N . GLN B 1 42 ? -8.07 7.211 5.566 1 85.81 42 GLN B N 1
ATOM 1557 C CA . GLN B 1 42 ? -8.547 8.461 6.16 1 85.81 42 GLN B CA 1
ATOM 1558 C C . GLN B 1 42 ? -7.383 9.297 6.676 1 85.81 42 GLN B C 1
ATOM 1560 O O . GLN B 1 42 ? -7.402 10.531 6.574 1 85.81 42 GLN B O 1
ATOM 1565 N N . PHE B 1 43 ? -6.477 8.648 7.211 1 87.19 43 PHE B N 1
ATOM 1566 C CA . PHE B 1 43 ? -5.293 9.344 7.699 1 87.19 43 PHE B CA 1
ATOM 1567 C C . PHE B 1 43 ? -4.566 10.047 6.559 1 87.19 43 PHE B C 1
ATOM 1569 O O . PHE B 1 43 ? -4.133 11.195 6.707 1 87.19 43 PHE B O 1
ATOM 1576 N N . PHE B 1 44 ? -4.422 9.398 5.461 1 86.44 44 PHE B N 1
ATOM 1577 C CA . PHE B 1 44 ? -3.764 10 4.312 1 86.44 44 PHE B CA 1
ATOM 1578 C C . PHE B 1 44 ? -4.508 11.25 3.855 1 86.44 44 PHE B C 1
ATOM 1580 O O . PHE B 1 44 ? -3.889 12.258 3.5 1 86.44 44 PHE B O 1
ATOM 1587 N N . VAL B 1 45 ? -5.777 11.164 3.881 1 90.06 45 VAL B N 1
ATOM 1588 C CA . VAL B 1 45 ? -6.609 12.305 3.512 1 90.06 45 VAL B CA 1
ATOM 1589 C C . VAL B 1 45 ? -6.383 13.445 4.496 1 90.06 45 VAL B C 1
ATOM 1591 O O . VAL B 1 45 ? -6.16 14.594 4.086 1 90.06 45 VAL B O 1
ATOM 1594 N N . LEU B 1 46 ? -6.449 13.086 5.715 1 91.25 46 LEU B N 1
ATOM 1595 C CA . LEU B 1 46 ? -6.258 14.078 6.77 1 91.25 46 LEU B CA 1
ATOM 1596 C C . LEU B 1 46 ? -4.891 14.742 6.645 1 91.25 46 LEU B C 1
ATOM 1598 O O . LEU B 1 46 ? -4.766 15.953 6.828 1 91.25 46 LEU B O 1
ATOM 1602 N N . ARG B 1 47 ? -3.945 13.984 6.355 1 91.25 47 ARG B N 1
ATOM 1603 C CA . ARG B 1 47 ? -2.588 14.492 6.191 1 91.25 47 ARG B CA 1
ATOM 1604 C C . ARG B 1 47 ? -2.521 15.523 5.074 1 91.25 47 ARG B C 1
ATOM 1606 O O . ARG B 1 47 ? -1.917 16.594 5.238 1 91.25 47 ARG B O 1
ATOM 1613 N N . GLU B 1 48 ? -3.102 15.195 3.982 1 91.75 48 GLU B N 1
ATOM 1614 C CA . GLU B 1 48 ? -3.092 16.109 2.85 1 91.75 48 GLU B CA 1
ATOM 1615 C C . GLU B 1 48 ? -3.797 17.422 3.195 1 91.75 48 GLU B C 1
ATOM 1617 O O . GLU B 1 48 ? -3.322 18.5 2.84 1 91.75 48 GLU B O 1
ATOM 1622 N N . ILE B 1 49 ? -4.879 17.297 3.875 1 93.94 49 ILE B N 1
ATOM 1623 C CA . ILE B 1 49 ? -5.648 18.484 4.246 1 93.94 49 ILE B CA 1
ATOM 1624 C C . ILE B 1 49 ? -4.859 19.312 5.254 1 93.94 49 ILE B C 1
ATOM 1626 O O . ILE B 1 49 ? -4.863 20.547 5.188 1 93.94 49 ILE B O 1
ATOM 1630 N N . ALA B 1 50 ? -4.242 18.641 6.172 1 92.5 50 ALA B N 1
ATOM 1631 C CA . ALA B 1 50 ? -3.42 19.328 7.168 1 92.5 50 ALA B CA 1
ATOM 1632 C C . ALA B 1 50 ? -2.238 20.031 6.512 1 92.5 50 ALA B C 1
ATOM 1634 O O . ALA B 1 50 ? -1.822 21.109 6.961 1 92.5 50 ALA B O 1
ATOM 1635 N N . THR B 1 51 ? -1.68 19.453 5.5 1 88.94 51 THR B N 1
ATOM 1636 C CA . THR B 1 51 ? -0.509 19.984 4.809 1 88.94 51 THR B CA 1
ATOM 1637 C C . THR B 1 51 ? -0.896 21.141 3.9 1 88.94 51 THR B C 1
ATOM 1639 O O . THR B 1 51 ? -0.165 22.125 3.803 1 88.94 51 THR B O 1
ATOM 1642 N N . TYR B 1 52 ? -2.014 20.891 3.244 1 89.31 52 TYR B N 1
ATOM 1643 C CA . TYR B 1 52 ? -2.516 21.922 2.332 1 89.31 52 TYR B CA 1
ATOM 1644 C C . TYR B 1 52 ? -3.85 22.469 2.814 1 89.31 52 TYR B C 1
ATOM 1646 O O . TYR B 1 52 ? -4.91 22.062 2.332 1 89.31 52 TYR B O 1
ATOM 1654 N N . ASP B 1 53 ? -3.736 23.406 3.664 1 84.25 53 ASP B N 1
ATOM 1655 C CA . ASP B 1 53 ? -4.941 24.016 4.223 1 84.25 53 ASP B CA 1
ATOM 1656 C C . ASP B 1 53 ? -5.746 24.734 3.139 1 84.25 53 ASP B C 1
ATOM 1658 O O . ASP B 1 53 ? -5.211 25.562 2.406 1 84.25 53 ASP B O 1
ATOM 1662 N N . GLY B 1 54 ? -6.977 24.344 3.006 1 89.06 54 GLY B N 1
ATOM 1663 C CA . GLY B 1 54 ? -7.84 24.969 2.016 1 89.06 54 GLY B CA 1
ATOM 1664 C C . GLY B 1 54 ? -7.844 24.25 0.683 1 89.06 54 GLY B C 1
ATOM 1665 O O . GLY B 1 54 ? -8.227 24.812 -0.341 1 89.06 54 GLY B O 1
ATOM 1666 N N . ILE B 1 55 ? -7.441 23.062 0.656 1 91.5 55 ILE B N 1
ATOM 1667 C CA . ILE B 1 55 ? -7.43 22.25 -0.56 1 91.5 55 ILE B CA 1
ATOM 1668 C C . ILE B 1 55 ? -8.859 21.891 -0.955 1 91.5 55 ILE B C 1
ATOM 1670 O O . ILE B 1 55 ? -9.703 21.656 -0.092 1 91.5 55 ILE B O 1
ATOM 1674 N N . SER B 1 56 ? -9.086 21.875 -2.25 1 92.25 56 SER B N 1
ATOM 1675 C CA . SER B 1 56 ? -10.406 21.469 -2.727 1 92.25 56 SER B CA 1
ATOM 1676 C C . SER B 1 56 ? -10.5 19.953 -2.846 1 92.25 56 SER B C 1
ATOM 1678 O O . SER B 1 56 ? -9.477 19.266 -2.887 1 92.25 56 SER B O 1
ATOM 1680 N N . ALA B 1 57 ? -11.773 19.469 -2.871 1 91.31 57 ALA B N 1
ATOM 1681 C CA . ALA B 1 57 ? -11.977 18.031 -3.064 1 91.31 57 ALA B CA 1
ATOM 1682 C C . ALA B 1 57 ? -11.344 17.562 -4.367 1 91.31 57 ALA B C 1
ATOM 1684 O O . ALA B 1 57 ? -10.773 16.469 -4.43 1 91.31 57 ALA B O 1
ATOM 1685 N N . THR B 1 58 ? -11.367 18.406 -5.336 1 90.5 58 THR B N 1
ATOM 1686 C CA . THR B 1 58 ? -10.805 18.078 -6.641 1 90.5 58 THR B CA 1
ATOM 1687 C C . THR B 1 58 ? -9.281 17.969 -6.57 1 90.5 58 THR B C 1
ATOM 1689 O O . THR B 1 58 ? -8.695 17.016 -7.078 1 90.5 58 THR B O 1
ATOM 1692 N N . GLU B 1 59 ? -8.672 18.875 -5.969 1 90.12 59 GLU B N 1
ATOM 1693 C CA . GLU B 1 59 ? -7.227 18.859 -5.797 1 90.12 59 GLU B CA 1
ATOM 1694 C C . GLU B 1 59 ? -6.781 17.672 -4.945 1 90.12 59 GLU B C 1
ATOM 1696 O O . GLU B 1 59 ? -5.75 17.062 -5.219 1 90.12 59 GLU B O 1
ATOM 1701 N N . LEU B 1 60 ? -7.535 17.406 -3.969 1 91.69 60 LEU B N 1
ATOM 1702 C CA . LEU B 1 60 ? -7.242 16.281 -3.082 1 91.69 60 LEU B CA 1
ATOM 1703 C C . LEU B 1 60 ? -7.289 14.961 -3.846 1 91.69 60 LEU B C 1
ATOM 1705 O O . LEU B 1 60 ? -6.395 14.125 -3.695 1 91.69 60 LEU B O 1
ATOM 1709 N N . ALA B 1 61 ? -8.312 14.828 -4.629 1 89.31 61 ALA B N 1
ATOM 1710 C CA . ALA B 1 61 ? -8.453 13.617 -5.441 1 89.31 61 ALA B CA 1
ATOM 1711 C C . ALA B 1 61 ? -7.273 13.461 -6.395 1 89.31 61 ALA B C 1
ATOM 1713 O O . ALA B 1 61 ? -6.746 12.359 -6.562 1 89.31 61 ALA B O 1
ATOM 1714 N N . ALA B 1 62 ? -6.816 14.562 -6.953 1 85.06 62 ALA B N 1
ATOM 1715 C CA . ALA B 1 62 ? -5.676 14.555 -7.867 1 85.06 62 ALA B CA 1
ATOM 1716 C C . ALA B 1 62 ? -4.391 14.164 -7.137 1 85.06 62 ALA B C 1
ATOM 1718 O O . ALA B 1 62 ? -3.611 13.352 -7.629 1 85.06 62 ALA B O 1
ATOM 1719 N N . THR B 1 63 ? -4.215 14.734 -5.965 1 83.12 63 THR B N 1
ATOM 1720 C CA . THR B 1 63 ? -3.021 14.469 -5.164 1 83.12 63 THR B CA 1
ATOM 1721 C C . THR B 1 63 ? -2.951 12.992 -4.766 1 83.12 63 THR B C 1
ATOM 1723 O O . THR B 1 63 ? -1.873 12.398 -4.762 1 83.12 63 THR B O 1
ATOM 1726 N N . LEU B 1 64 ? -4.094 12.359 -4.473 1 83.38 64 LEU B N 1
ATOM 1727 C CA . LEU B 1 64 ? -4.152 10.977 -4.023 1 83.38 64 LEU B CA 1
ATOM 1728 C C . LEU B 1 64 ? -4.348 10.031 -5.203 1 83.38 64 LEU B C 1
ATOM 1730 O O . LEU B 1 64 ? -4.422 8.812 -5.023 1 83.38 64 LEU B O 1
ATOM 1734 N N . ALA B 1 65 ? -4.434 10.57 -6.41 1 78.12 65 ALA B N 1
ATOM 1735 C CA . ALA B 1 65 ? -4.582 9.805 -7.641 1 78.12 65 ALA B CA 1
ATOM 1736 C C . ALA B 1 65 ? -5.816 8.906 -7.582 1 78.12 65 ALA B C 1
ATOM 1738 O O . ALA B 1 65 ? -5.738 7.711 -7.887 1 78.12 65 ALA B O 1
ATOM 1739 N N . VAL B 1 66 ? -6.938 9.477 -7.078 1 79.38 66 VAL B N 1
ATOM 1740 C CA . VAL B 1 66 ? -8.203 8.75 -7.031 1 79.38 66 VAL B CA 1
ATOM 1741 C C . VAL B 1 66 ? -9.305 9.594 -7.66 1 79.38 66 VAL B C 1
ATOM 1743 O O . VAL B 1 66 ? -9.125 10.789 -7.898 1 79.38 66 VAL B O 1
ATOM 1746 N N . ASN B 1 67 ? -10.383 8.906 -7.98 1 81.06 67 ASN B N 1
ATOM 1747 C CA . ASN B 1 67 ? -11.539 9.625 -8.508 1 81.06 67 ASN B CA 1
ATOM 1748 C C . ASN B 1 67 ? -12.266 10.398 -7.414 1 81.06 67 ASN B C 1
ATOM 1750 O O . ASN B 1 67 ? -12.258 10 -6.246 1 81.06 67 ASN B O 1
ATOM 1754 N N . LYS B 1 68 ? -12.812 11.477 -7.816 1 83.5 68 LYS B N 1
ATOM 1755 C CA . LYS B 1 68 ? -13.562 12.312 -6.883 1 83.5 68 LYS B CA 1
ATOM 1756 C C . LYS B 1 68 ? -14.625 11.5 -6.152 1 83.5 68 LYS B C 1
ATOM 1758 O O . LYS B 1 68 ? -14.883 11.719 -4.965 1 83.5 68 LYS B O 1
ATOM 1763 N N . SER B 1 69 ? -15.188 10.586 -6.852 1 86.5 69 SER B N 1
ATOM 1764 C CA . SER B 1 69 ? -16.25 9.766 -6.285 1 86.5 69 SER B CA 1
ATOM 1765 C C . SER B 1 69 ? -15.734 8.922 -5.121 1 86.5 69 SER B C 1
ATOM 1767 O O . SER B 1 69 ? -16.5 8.555 -4.227 1 86.5 69 SER B O 1
ATOM 1769 N N . ALA B 1 70 ? -14.469 8.688 -5.109 1 81.56 70 ALA B N 1
ATOM 1770 C CA . ALA B 1 70 ? -13.883 7.867 -4.055 1 81.56 70 ALA B CA 1
ATOM 1771 C C . ALA B 1 70 ? -13.555 8.703 -2.822 1 81.56 70 ALA B C 1
ATOM 1773 O O . ALA B 1 70 ? -13.508 8.188 -1.706 1 81.56 70 ALA B O 1
ATOM 1774 N N . ILE B 1 71 ? -13.32 9.945 -3.023 1 87.81 71 ILE B N 1
ATOM 1775 C CA . ILE B 1 71 ? -12.852 10.805 -1.938 1 87.81 71 ILE B CA 1
ATOM 1776 C C . ILE B 1 71 ? -14.047 11.359 -1.17 1 87.81 71 ILE B C 1
ATOM 1778 O O . ILE B 1 71 ? -13.961 11.609 0.035 1 87.81 71 ILE B O 1
ATOM 1782 N N . THR B 1 72 ? -15.164 11.531 -1.819 1 89.69 72 THR B N 1
ATOM 1783 C CA . THR B 1 72 ? -16.328 12.203 -1.254 1 89.69 72 THR B CA 1
ATOM 1784 C C . THR B 1 72 ? -16.828 11.469 -0.016 1 89.69 72 THR B C 1
ATOM 1786 O O . THR B 1 72 ? -17.016 12.07 1.043 1 89.69 72 THR B O 1
ATOM 1789 N N . PRO B 1 73 ? -17.016 10.195 -0.125 1 89.56 73 PRO B N 1
ATOM 1790 C CA . PRO B 1 73 ? -17.469 9.484 1.076 1 89.56 73 PRO B CA 1
ATOM 1791 C C . PRO B 1 73 ? -16.453 9.578 2.221 1 89.56 73 PRO B C 1
ATOM 1793 O O . PRO B 1 73 ? -16.844 9.625 3.391 1 89.56 73 PRO B O 1
ATOM 1796 N N . LYS B 1 74 ? -15.242 9.562 1.949 1 88.88 74 LYS B N 1
ATOM 1797 C CA . LYS B 1 74 ? -14.203 9.664 2.973 1 88.88 74 LYS B CA 1
ATOM 1798 C C . LYS B 1 74 ? -14.25 11.031 3.652 1 88.88 74 LYS B C 1
ATOM 1800 O O . LYS B 1 74 ? -14.109 11.125 4.875 1 88.88 74 LYS B O 1
ATOM 1805 N N . LEU B 1 75 ? -14.477 11.992 2.822 1 93.44 75 LEU B N 1
ATOM 1806 C CA . LEU B 1 75 ? -14.57 13.344 3.354 1 93.44 75 LEU B CA 1
ATOM 1807 C C . LEU B 1 75 ? -15.789 13.492 4.258 1 93.44 75 LEU B C 1
ATOM 1809 O O . LEU B 1 75 ? -15.711 14.125 5.316 1 93.44 75 LEU B O 1
ATOM 1813 N N . LYS B 1 76 ? -16.891 12.961 3.816 1 93.56 76 LYS B N 1
ATOM 1814 C CA . LYS B 1 76 ? -18.109 13.016 4.617 1 93.56 76 LYS B CA 1
ATOM 1815 C C . LYS B 1 76 ? -17.891 12.406 6 1 93.56 76 LYS B C 1
ATOM 1817 O O . LYS B 1 76 ? -18.297 12.984 7.008 1 93.56 76 LYS B O 1
ATOM 1822 N N . LYS B 1 77 ? -17.219 11.32 6.074 1 92.19 77 LYS B N 1
ATOM 1823 C CA . LYS B 1 77 ? -16.953 10.648 7.34 1 92.19 77 LYS B CA 1
ATOM 1824 C C . LYS B 1 77 ? -16.047 11.5 8.234 1 92.19 77 LYS B C 1
ATOM 1826 O O . LYS B 1 77 ? -16.266 11.586 9.445 1 92.19 77 LYS B O 1
ATOM 1831 N N . LEU B 1 78 ? -15.078 12.117 7.668 1 93.38 78 LEU B N 1
ATOM 1832 C CA . LEU B 1 78 ? -14.141 12.945 8.43 1 93.38 78 LEU B CA 1
ATOM 1833 C C . LEU B 1 78 ? -14.836 14.195 8.969 1 93.38 78 LEU B C 1
ATOM 1835 O O . LEU B 1 78 ? -14.523 14.656 10.07 1 93.38 78 LEU B O 1
ATOM 1839 N N . VAL B 1 79 ? -15.773 14.703 8.188 1 94.31 79 VAL B N 1
ATOM 1840 C CA . VAL B 1 79 ? -16.562 15.844 8.633 1 94.31 79 VAL B CA 1
ATOM 1841 C C . VAL B 1 79 ? -17.469 15.422 9.781 1 94.31 79 VAL B C 1
ATOM 1843 O O . VAL B 1 79 ? -17.562 16.125 10.797 1 94.31 79 VAL B O 1
ATOM 1846 N N . GLU B 1 80 ? -18.078 14.297 9.609 1 93.06 80 GLU B N 1
ATOM 1847 C CA . GLU B 1 80 ? -18.969 13.766 10.641 1 93.06 80 GLU B CA 1
ATOM 1848 C C . GLU B 1 80 ? -18.219 13.523 11.945 1 93.06 80 GLU B C 1
ATOM 1850 O O . GLU B 1 80 ? -18.766 13.75 13.031 1 93.06 80 GLU B O 1
ATOM 1855 N N . LYS B 1 81 ? -17 13.117 11.867 1 90.94 81 LYS B N 1
ATOM 1856 C CA . LYS B 1 81 ? -16.172 12.859 13.047 1 90.94 81 LYS B CA 1
ATOM 1857 C C . LYS B 1 81 ? -15.625 14.156 13.633 1 90.94 81 LYS B C 1
ATOM 1859 O O . LYS B 1 81 ? -15.039 14.156 14.719 1 90.94 81 LYS B O 1
ATOM 1864 N N . GLY B 1 82 ? -15.781 15.242 12.883 1 93.06 82 GLY B N 1
ATOM 1865 C CA . GLY B 1 82 ? -15.336 16.547 13.344 1 93.06 82 GLY B CA 1
ATOM 1866 C C . GLY B 1 82 ? -13.859 16.797 13.117 1 93.06 82 GLY B C 1
ATOM 1867 O O . GLY B 1 82 ? -13.258 17.641 13.773 1 93.06 82 GLY B O 1
ATOM 1868 N N . TYR B 1 83 ? -13.227 16.047 12.219 1 93.94 83 TYR B N 1
ATOM 1869 C CA . TYR B 1 83 ? -11.789 16.172 11.984 1 93.94 83 TYR B CA 1
ATOM 1870 C C . TYR B 1 83 ? -11.492 17.25 10.953 1 93.94 83 TYR B C 1
ATOM 1872 O O . TYR B 1 83 ? -10.414 17.844 10.969 1 93.94 83 TYR B O 1
ATOM 1880 N N . ILE B 1 84 ? -12.438 17.438 10.023 1 96 84 ILE B N 1
ATOM 1881 C CA . ILE B 1 84 ? -12.258 18.469 9 1 96 84 ILE B CA 1
ATOM 1882 C C . ILE B 1 84 ? -13.539 19.281 8.844 1 96 84 ILE B C 1
ATOM 1884 O O . ILE B 1 84 ? -14.594 18.891 9.359 1 96 84 ILE B O 1
ATOM 1888 N N . ARG B 1 85 ? -13.445 20.406 8.164 1 95.62 85 ARG B N 1
ATOM 1889 C CA . ARG B 1 85 ? -14.57 21.297 7.871 1 95.62 85 ARG B CA 1
ATOM 1890 C C . ARG B 1 85 ? -14.586 21.688 6.398 1 95.62 85 ARG B C 1
ATOM 1892 O O . ARG B 1 85 ? -13.531 21.797 5.77 1 95.62 85 ARG B O 1
ATOM 1899 N N . ARG B 1 86 ? -15.789 21.766 5.949 1 92.88 86 ARG B N 1
ATOM 1900 C CA . ARG B 1 86 ? -15.984 22.344 4.617 1 92.88 86 ARG B CA 1
ATOM 1901 C C . ARG B 1 86 ? -16.281 23.828 4.699 1 92.88 86 ARG B C 1
ATOM 1903 O O . ARG B 1 86 ? -17.156 24.25 5.465 1 92.88 86 ARG B O 1
ATOM 1910 N N . GLU B 1 87 ? -15.477 24.531 3.992 1 90.44 87 GLU B N 1
ATOM 1911 C CA . GLU B 1 87 ? -15.672 25.969 4 1 90.44 87 GLU B CA 1
ATOM 1912 C C . GLU B 1 87 ? -15.734 26.531 2.58 1 90.44 87 GLU B C 1
ATOM 1914 O O . GLU B 1 87 ? -15.234 25.906 1.643 1 90.44 87 GLU B O 1
ATOM 1919 N N . ARG B 1 88 ? -16.438 27.641 2.459 1 85.81 88 ARG B N 1
ATOM 1920 C CA . ARG B 1 88 ? -16.469 28.312 1.168 1 85.81 88 ARG B CA 1
ATOM 1921 C C . ARG B 1 88 ? -15.18 29.109 0.942 1 85.81 88 ARG B C 1
ATOM 1923 O O . ARG B 1 88 ? -14.648 29.719 1.869 1 85.81 88 ARG B O 1
ATOM 1930 N N . ASN B 1 89 ? -14.586 28.828 -0.233 1 75.56 89 ASN B N 1
ATOM 1931 C CA . ASN B 1 89 ? -13.375 29.562 -0.591 1 75.56 89 ASN B CA 1
ATOM 1932 C C . ASN B 1 89 ? -13.594 31.078 -0.536 1 75.56 89 ASN B C 1
ATOM 1934 O O . ASN B 1 89 ? -14.602 31.578 -1.037 1 75.56 89 ASN B O 1
ATOM 1938 N N . GLN B 1 90 ? -12.75 31.703 0.147 1 70.88 90 GLN B N 1
ATOM 1939 C CA . GLN B 1 90 ? -12.883 33.156 0.317 1 70.88 90 GLN B CA 1
ATOM 1940 C C . GLN B 1 90 ? -12.734 33.875 -1.018 1 70.88 90 GLN B C 1
ATOM 1942 O O . GLN B 1 90 ? -13.391 34.875 -1.25 1 70.88 90 GLN B O 1
ATOM 1947 N N . LEU B 1 91 ? -11.891 33.281 -1.835 1 73.44 91 LEU B N 1
ATOM 1948 C CA . LEU B 1 91 ? -11.594 33.938 -3.104 1 73.44 91 LEU B CA 1
ATOM 1949 C C . LEU B 1 91 ? -12.609 33.531 -4.168 1 73.44 91 LEU B C 1
ATOM 1951 O O . LEU B 1 91 ? -12.875 34.312 -5.09 1 73.44 91 LEU B O 1
ATOM 1955 N N . ASP B 1 92 ? -12.984 32.406 -4.164 1 70.31 92 ASP B N 1
ATOM 1956 C CA . ASP B 1 92 ? -14.031 31.906 -5.047 1 70.31 92 ASP B CA 1
ATOM 1957 C C . ASP B 1 92 ? -15.172 31.281 -4.25 1 70.31 92 ASP B C 1
ATOM 1959 O O . ASP B 1 92 ? -15.133 30.094 -3.924 1 70.31 92 ASP B O 1
ATOM 1963 N N . LYS B 1 93 ? -16.172 32.125 -3.99 1 68.69 93 LYS B N 1
ATOM 1964 C CA . LYS B 1 93 ? -17.25 31.734 -3.082 1 68.69 93 LYS B CA 1
ATOM 1965 C C . LYS B 1 93 ? -17.953 30.469 -3.572 1 68.69 93 LYS B C 1
ATOM 1967 O O . LYS B 1 93 ? -18.703 29.844 -2.82 1 68.69 93 LYS B O 1
ATOM 1972 N N . ARG B 1 94 ? -17.625 30.188 -4.812 1 69.69 94 ARG B N 1
ATOM 1973 C CA . ARG B 1 94 ? -18.281 29.016 -5.359 1 69.69 94 ARG B CA 1
ATOM 1974 C C . ARG B 1 94 ? -17.453 27.75 -5.117 1 69.69 94 ARG B C 1
ATOM 1976 O O . ARG B 1 94 ? -17.984 26.641 -5.18 1 69.69 94 ARG B O 1
ATOM 1983 N N . ALA B 1 95 ? -16.297 27.984 -4.625 1 81.88 95 ALA B N 1
ATOM 1984 C CA . ALA B 1 95 ? -15.43 26.828 -4.465 1 81.88 95 ALA B CA 1
ATOM 1985 C C . ALA B 1 95 ? -15.398 26.359 -3.012 1 81.88 95 ALA B C 1
ATOM 1987 O O . ALA B 1 95 ? -15.336 27.172 -2.092 1 81.88 95 ALA B O 1
ATOM 1988 N N . VAL B 1 96 ? -15.688 25.156 -2.814 1 89.06 96 VAL B N 1
ATOM 1989 C CA . VAL B 1 96 ? -15.641 24.562 -1.482 1 89.06 96 VAL B CA 1
ATOM 1990 C C . VAL B 1 96 ? -14.234 24.047 -1.194 1 89.06 96 VAL B C 1
ATOM 1992 O O . VAL B 1 96 ? -13.625 23.375 -2.033 1 89.06 96 VAL B O 1
ATOM 1995 N N . VAL B 1 97 ? -13.695 24.531 -0.036 1 93.38 97 VAL B N 1
ATOM 1996 C CA . VAL B 1 97 ? -12.359 24.062 0.345 1 93.38 97 VAL B CA 1
ATOM 1997 C C . VAL B 1 97 ? -12.43 23.312 1.674 1 93.38 97 VAL B C 1
ATOM 1999 O O . VAL B 1 97 ? -13.414 23.438 2.41 1 93.38 97 VAL B O 1
ATOM 2002 N N . LEU B 1 98 ? -11.43 22.531 1.934 1 95.19 98 LEU B N 1
ATOM 2003 C CA . LEU B 1 98 ? -11.352 21.688 3.129 1 95.19 98 LEU B CA 1
ATOM 2004 C C . LEU B 1 98 ? -10.297 22.234 4.094 1 95.19 98 LEU B C 1
ATOM 2006 O O . LEU B 1 98 ? -9.188 22.578 3.682 1 95.19 98 LEU B O 1
ATOM 2010 N N . THR B 1 99 ? -10.719 22.344 5.324 1 94.88 99 THR B N 1
ATOM 2011 C CA . THR B 1 99 ? -9.789 22.75 6.371 1 94.88 99 THR B CA 1
ATOM 2012 C C . THR B 1 99 ? -9.82 21.766 7.539 1 94.88 99 THR B C 1
ATOM 2014 O O . THR B 1 99 ? -10.836 21.109 7.773 1 94.88 99 THR B O 1
ATOM 2017 N N . ILE B 1 100 ? -8.672 21.672 8.164 1 95.06 100 ILE B N 1
ATOM 2018 C CA . ILE B 1 100 ? -8.602 20.75 9.289 1 95.06 100 ILE B CA 1
ATOM 2019 C C . ILE B 1 100 ? -9.078 21.453 10.562 1 95.06 100 ILE B C 1
ATOM 2021 O O . ILE B 1 100 ? -8.805 22.641 10.758 1 95.06 100 ILE B O 1
ATOM 2025 N N . SER B 1 101 ? -9.82 20.734 11.406 1 95.19 101 SER B N 1
ATOM 2026 C CA . SER B 1 101 ? -10.234 21.266 12.703 1 95.19 101 SER B CA 1
ATOM 2027 C C . SER B 1 101 ? -9.141 21.094 13.75 1 95.19 101 SER B C 1
ATOM 2029 O O . SER B 1 101 ? -8.125 20.438 13.492 1 95.19 101 SER B O 1
ATOM 2031 N N . GLU B 1 102 ? -9.328 21.688 14.922 1 94.88 102 GLU B N 1
ATOM 2032 C CA . GLU B 1 102 ? -8.398 21.469 16.031 1 94.88 102 GLU B CA 1
ATOM 2033 C C . GLU B 1 102 ? -8.359 20 16.438 1 94.88 102 GLU B C 1
ATOM 2035 O O . GLU B 1 102 ? -7.285 19.453 16.672 1 94.88 102 GLU B O 1
ATOM 2040 N N . LYS B 1 103 ? -9.531 19.453 16.5 1 92.12 103 LYS B N 1
ATOM 2041 C CA . LYS B 1 103 ? -9.633 18.031 16.844 1 92.12 103 LYS B CA 1
ATOM 2042 C C . LYS B 1 103 ? -8.914 17.172 15.805 1 92.12 103 LYS B C 1
ATOM 2044 O O . LYS B 1 103 ? -8.164 16.266 16.172 1 92.12 103 LYS B O 1
ATOM 2049 N N . GLY B 1 104 ? -9.141 17.5 14.555 1 92.44 104 GLY B N 1
ATOM 2050 C CA . GLY B 1 104 ? -8.484 16.781 13.477 1 92.44 104 GLY B CA 1
ATOM 2051 C C . GLY B 1 104 ? -6.977 16.922 13.484 1 92.44 104 GLY B C 1
ATOM 2052 O O . GLY B 1 104 ? -6.254 15.953 13.234 1 92.44 104 GLY B O 1
ATOM 2053 N N . ASN B 1 105 ? -6.559 18.078 13.789 1 93.31 105 ASN B N 1
ATOM 2054 C CA . ASN B 1 105 ? -5.125 18.344 13.836 1 93.31 105 ASN B CA 1
ATOM 2055 C C . ASN B 1 105 ? -4.453 17.578 14.969 1 93.31 105 ASN B C 1
ATOM 2057 O O . ASN B 1 105 ? -3.334 17.078 14.812 1 93.31 105 ASN B O 1
ATOM 2061 N N . ASN B 1 106 ? -5.09 17.531 16.094 1 91.69 106 ASN B N 1
ATOM 2062 C CA . ASN B 1 106 ? -4.555 16.766 17.219 1 91.69 106 ASN B CA 1
ATOM 2063 C C . ASN B 1 106 ? -4.398 15.297 16.875 1 91.69 106 ASN B C 1
ATOM 2065 O O . ASN B 1 106 ? -3.367 14.688 17.172 1 91.69 106 ASN B O 1
ATOM 2069 N N . VAL B 1 107 ? -5.383 14.781 16.188 1 88.62 107 VAL B N 1
ATOM 2070 C CA . VAL B 1 107 ? -5.355 13.383 15.789 1 88.62 107 VAL B CA 1
ATOM 2071 C C . VAL B 1 107 ? -4.266 13.164 14.742 1 88.62 107 VAL B C 1
ATOM 2073 O O . VAL B 1 107 ? -3.514 12.188 14.812 1 88.62 107 VAL B O 1
ATOM 2076 N N . TYR B 1 108 ? -4.211 14.07 13.859 1 90.94 108 TYR B N 1
ATOM 2077 C CA . TYR B 1 108 ? -3.203 14.008 12.805 1 90.94 108 TYR B CA 1
ATOM 2078 C C . TYR B 1 108 ? -1.798 14 13.398 1 90.94 108 TYR B C 1
ATOM 2080 O O . TYR B 1 108 ? -0.969 13.164 13.031 1 90.94 108 TYR B O 1
ATOM 2088 N N . GLU B 1 109 ? -1.56 14.875 14.281 1 91.19 109 GLU B N 1
ATOM 2089 C CA . GLU B 1 109 ? -0.233 15.008 14.875 1 91.19 109 GLU B CA 1
ATOM 2090 C C . GLU B 1 109 ? 0.138 13.758 15.68 1 91.19 109 GLU B C 1
ATOM 2092 O O . GLU B 1 109 ? 1.289 13.32 15.656 1 91.19 109 GLU B O 1
ATOM 2097 N N . GLU B 1 110 ? -0.824 13.266 16.375 1 90 110 GLU B N 1
ATOM 2098 C CA . GLU B 1 110 ? -0.579 12.055 17.156 1 90 110 GLU B CA 1
ATOM 2099 C C . GLU B 1 110 ? -0.235 10.883 16.234 1 90 110 GLU B C 1
ATOM 2101 O O . GLU B 1 110 ? 0.702 10.125 16.5 1 90 110 GLU B O 1
ATOM 2106 N N . CYS B 1 111 ? -0.969 10.742 15.172 1 88.62 111 CYS B N 1
ATOM 2107 C CA . CYS B 1 111 ? -0.718 9.672 14.211 1 88.62 111 CYS B CA 1
ATOM 2108 C C . CYS B 1 111 ? 0.644 9.844 13.555 1 88.62 111 CYS B C 1
ATOM 2110 O O . CYS B 1 111 ? 1.382 8.867 13.383 1 88.62 111 CYS B O 1
ATOM 2112 N N . GLU B 1 112 ? 0.914 11.055 13.211 1 90.31 112 GLU B N 1
ATOM 2113 C CA . GLU B 1 112 ? 2.191 11.344 12.57 1 90.31 112 GLU B CA 1
ATOM 2114 C C . GLU B 1 112 ? 3.361 10.992 13.484 1 90.31 112 GLU B C 1
ATOM 2116 O O . GLU B 1 112 ? 4.371 10.453 13.023 1 90.31 112 GLU B O 1
ATOM 2121 N N . LYS B 1 113 ? 3.229 11.352 14.711 1 90.75 113 LYS B N 1
ATOM 2122 C CA . LYS B 1 113 ? 4.273 11.039 15.688 1 90.75 113 LYS B CA 1
ATOM 2123 C C . LYS B 1 113 ? 4.484 9.531 15.805 1 90.75 113 LYS B C 1
ATOM 2125 O O . LYS B 1 113 ? 5.621 9.062 15.875 1 90.75 113 LYS B O 1
ATOM 2130 N N . GLN B 1 114 ? 3.414 8.844 15.844 1 88.06 114 GLN B N 1
ATOM 2131 C CA . GLN B 1 114 ? 3.51 7.391 15.938 1 88.06 114 GLN B CA 1
ATOM 2132 C C . GLN B 1 114 ? 4.164 6.805 14.688 1 88.06 114 GLN B C 1
ATOM 2134 O O . GLN B 1 114 ? 4.953 5.859 14.781 1 88.06 114 GLN B O 1
ATOM 2139 N N . LEU B 1 115 ? 3.824 7.32 13.586 1 89.38 115 LEU B N 1
ATOM 2140 C CA . LEU B 1 115 ? 4.422 6.867 12.336 1 89.38 115 LEU B CA 1
ATOM 2141 C C . LEU B 1 115 ? 5.926 7.129 12.328 1 89.38 115 LEU B C 1
ATOM 2143 O O . LEU B 1 115 ? 6.707 6.266 11.914 1 89.38 115 LEU B O 1
ATOM 2147 N N . GLU B 1 116 ? 6.254 8.258 12.766 1 92.06 116 GLU B N 1
ATOM 2148 C CA . GLU B 1 116 ? 7.668 8.609 12.828 1 92.06 116 GLU B CA 1
ATOM 2149 C C . GLU B 1 116 ? 8.43 7.648 13.742 1 92.06 116 GLU B C 1
ATOM 2151 O O . GLU B 1 116 ? 9.539 7.227 13.414 1 92.06 116 GLU B O 1
ATOM 2156 N N . LEU B 1 117 ? 7.836 7.348 14.852 1 90.75 117 LEU B N 1
ATOM 2157 C CA . LEU B 1 117 ? 8.469 6.438 15.797 1 90.75 117 LEU B CA 1
ATOM 2158 C C . LEU B 1 117 ? 8.641 5.051 15.188 1 90.75 117 LEU B C 1
ATOM 2160 O O . LEU B 1 117 ? 9.695 4.43 15.336 1 90.75 117 LEU B O 1
ATOM 2164 N N . LEU B 1 118 ? 7.637 4.621 14.508 1 89.62 118 LEU B N 1
ATOM 2165 C CA . LEU B 1 118 ? 7.668 3.311 13.867 1 89.62 118 LEU B CA 1
ATOM 2166 C C . LEU B 1 118 ? 8.75 3.252 12.797 1 89.62 118 LEU B C 1
ATOM 2168 O O . LEU B 1 118 ? 9.547 2.309 12.758 1 89.62 118 LEU B O 1
ATOM 2172 N N . VAL B 1 119 ? 8.789 4.223 11.945 1 91.44 119 VAL B N 1
ATOM 2173 C CA . VAL B 1 119 ? 9.758 4.27 10.852 1 91.44 119 VAL B CA 1
ATOM 2174 C C . VAL B 1 119 ? 11.172 4.371 11.414 1 91.44 119 VAL B C 1
ATOM 2176 O O . VAL B 1 119 ? 12.094 3.727 10.914 1 91.44 119 VAL B O 1
ATOM 2179 N N . ASN B 1 120 ? 11.305 5.125 12.5 1 92.44 120 ASN B N 1
ATOM 2180 C CA . ASN B 1 120 ? 12.609 5.238 13.148 1 92.44 120 ASN B CA 1
ATOM 2181 C C . ASN B 1 120 ? 13.086 3.893 13.68 1 92.44 120 ASN B C 1
ATOM 2183 O O . ASN B 1 120 ? 14.281 3.578 13.602 1 92.44 120 ASN B O 1
ATOM 2187 N N . GLU B 1 121 ? 12.164 3.154 14.219 1 91.06 121 GLU B N 1
ATOM 2188 C CA . GLU B 1 121 ? 12.508 1.825 14.719 1 91.06 121 GLU B CA 1
ATOM 2189 C C . GLU B 1 121 ? 13.031 0.936 13.594 1 91.06 121 GLU B C 1
ATOM 2191 O O . GLU B 1 121 ? 14.016 0.218 13.766 1 91.06 121 GLU B O 1
ATOM 2196 N N . TRP B 1 122 ? 12.359 0.952 12.438 1 90.69 122 TRP B N 1
ATOM 2197 C CA . TRP B 1 122 ? 12.797 0.16 11.289 1 90.69 122 TRP B CA 1
ATOM 2198 C C . TRP B 1 122 ? 14.172 0.611 10.805 1 90.69 122 TRP B C 1
ATOM 2200 O O . TRP B 1 122 ? 15.016 -0.218 10.469 1 90.69 122 TRP B O 1
ATOM 2210 N N . LEU B 1 123 ? 14.375 1.912 10.75 1 91.94 123 LEU B N 1
ATOM 2211 C CA . LEU B 1 123 ? 15.641 2.461 10.281 1 91.94 123 LEU B CA 1
ATOM 2212 C C . LEU B 1 123 ? 16.781 2.105 11.227 1 91.94 123 LEU B C 1
ATOM 2214 O O . LEU B 1 123 ? 17.906 1.873 10.797 1 91.94 123 LEU B O 1
ATOM 2218 N N . GLU B 1 124 ? 16.484 2.066 12.523 1 92.5 124 GLU B N 1
ATOM 2219 C CA . GLU B 1 124 ? 17.484 1.665 13.508 1 92.5 124 GLU B CA 1
ATOM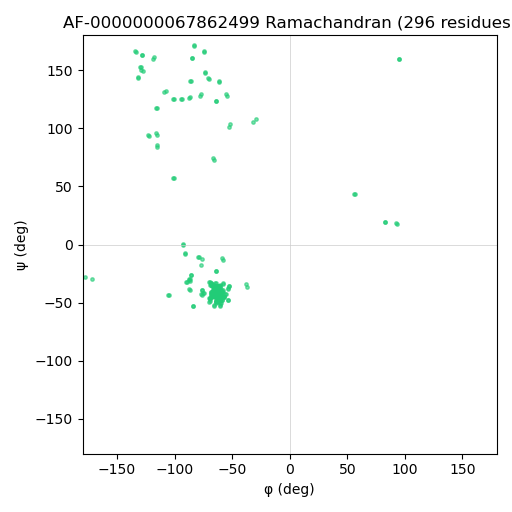 2220 C C . GLU B 1 124 ? 17.922 0.214 13.305 1 92.5 124 GLU B C 1
ATOM 2222 O O . GLU B 1 124 ? 19.094 -0.11 13.406 1 92.5 124 GLU B O 1
ATOM 2227 N N . ILE B 1 125 ? 16.953 -0.639 13.016 1 91.44 125 ILE B N 1
ATOM 2228 C CA . ILE B 1 125 ? 17.25 -2.047 12.766 1 91.44 125 ILE B CA 1
ATOM 2229 C C . ILE B 1 125 ? 18.125 -2.176 11.523 1 91.44 125 ILE B C 1
ATOM 2231 O O . ILE B 1 125 ? 19.047 -2.994 11.492 1 91.44 125 ILE B O 1
ATOM 2235 N N . LEU B 1 126 ? 17.844 -1.386 10.508 1 89.75 126 LEU B N 1
ATOM 2236 C CA . LEU B 1 126 ? 18.578 -1.427 9.25 1 89.75 126 LEU B CA 1
ATOM 2237 C C . LEU B 1 126 ? 20 -0.893 9.43 1 89.75 126 LEU B C 1
ATOM 2239 O O . LEU B 1 126 ? 20.938 -1.35 8.766 1 89.75 126 LEU B O 1
ATOM 2243 N N . GLY B 1 127 ? 20.203 0.113 10.367 1 91.81 127 GLY B N 1
ATOM 2244 C CA . GLY B 1 127 ? 21.484 0.761 10.57 1 91.81 127 GLY B CA 1
ATOM 2245 C C . GLY B 1 127 ? 21.625 2.053 9.789 1 91.81 127 GLY B C 1
ATOM 2246 O O . GLY B 1 127 ? 20.953 2.254 8.781 1 91.81 127 GLY B O 1
ATOM 2247 N N . GLU B 1 128 ? 22.516 2.869 10.195 1 90.69 128 GLU B N 1
ATOM 2248 C CA . GLU B 1 128 ? 22.656 4.227 9.68 1 90.69 128 GLU B CA 1
ATOM 2249 C C . GLU B 1 128 ? 23.047 4.219 8.211 1 90.69 128 GLU B C 1
ATOM 2251 O O . GLU B 1 128 ? 22.453 4.93 7.395 1 90.69 128 GLU B O 1
ATOM 2256 N N . LYS B 1 129 ? 23.984 3.4 7.879 1 92.88 129 LYS B N 1
ATOM 2257 C CA . LYS B 1 129 ? 24.5 3.365 6.512 1 92.88 129 LYS B CA 1
ATOM 2258 C C . LYS B 1 129 ? 23.422 2.922 5.531 1 92.88 129 LYS B C 1
ATOM 2260 O O . LYS B 1 129 ? 23.156 3.604 4.535 1 92.88 129 LYS B O 1
ATOM 2265 N N . ASP B 1 130 ? 22.75 1.854 5.816 1 91.81 130 ASP B N 1
ATOM 2266 C CA . ASP B 1 130 ? 21.719 1.322 4.941 1 91.81 130 ASP B CA 1
ATOM 2267 C C . ASP B 1 130 ? 20.5 2.252 4.898 1 91.81 130 ASP B C 1
ATOM 2269 O O . ASP B 1 130 ? 19.875 2.41 3.855 1 91.81 130 ASP B O 1
ATOM 2273 N N . SER B 1 131 ? 20.25 2.893 6.016 1 92.44 131 SER B N 1
ATOM 2274 C CA . SER B 1 131 ? 19.125 3.82 6.074 1 92.44 131 SER B CA 1
ATOM 2275 C C . SER B 1 131 ? 19.359 5.027 5.168 1 92.44 131 SER B C 1
ATOM 2277 O O . SER B 1 131 ? 18.438 5.465 4.469 1 92.44 131 SER B O 1
ATOM 2279 N N . GLU B 1 132 ? 20.562 5.527 5.203 1 93.06 132 GLU B N 1
ATOM 2280 C CA . GLU B 1 132 ? 20.875 6.672 4.359 1 93.06 132 GLU B CA 1
ATOM 2281 C C . GLU B 1 132 ? 20.828 6.301 2.881 1 93.06 132 GLU B C 1
ATOM 2283 O O . GLU B 1 132 ? 20.344 7.082 2.057 1 93.06 132 GLU B O 1
ATOM 2288 N N . GLN B 1 133 ? 21.297 5.152 2.596 1 91.62 133 GLN B N 1
ATOM 2289 C CA . GLN B 1 133 ? 21.234 4.676 1.217 1 91.62 133 GLN B CA 1
ATOM 2290 C C . GLN B 1 133 ? 19.797 4.5 0.759 1 91.62 133 GLN B C 1
ATOM 2292 O O . GLN B 1 133 ? 19.453 4.816 -0.385 1 91.62 133 GLN B O 1
ATOM 2297 N N . PHE B 1 134 ? 19.016 3.969 1.681 1 90.62 134 PHE B N 1
ATOM 2298 C CA . PHE B 1 134 ? 17.609 3.783 1.394 1 90.62 134 PHE B CA 1
ATOM 2299 C C . PHE B 1 134 ? 16.938 5.117 1.102 1 90.62 134 PHE B C 1
ATOM 2301 O O . PHE B 1 134 ? 16.188 5.246 0.123 1 90.62 134 PHE B O 1
ATOM 2308 N N . PHE B 1 135 ? 17.219 6.062 1.952 1 91.19 135 PHE B N 1
ATOM 2309 C CA . PHE B 1 135 ? 16.656 7.398 1.781 1 91.19 135 PHE B CA 1
ATOM 2310 C C . PHE B 1 135 ? 17.047 7.977 0.424 1 91.19 135 PHE B C 1
ATOM 2312 O O . PHE B 1 135 ? 16.188 8.477 -0.307 1 91.19 135 PHE B O 1
ATOM 2319 N N . GLU B 1 136 ? 18.297 7.855 0.021 1 91.31 136 GLU B N 1
ATOM 2320 C CA . GLU B 1 136 ? 18.797 8.43 -1.228 1 91.31 136 GLU B CA 1
ATOM 2321 C C . GLU B 1 136 ? 18.172 7.734 -2.436 1 91.31 136 GLU B C 1
ATOM 2323 O O . GLU B 1 136 ? 17.781 8.391 -3.402 1 91.31 136 GLU B O 1
ATOM 2328 N N . LEU B 1 137 ? 18.125 6.512 -2.373 1 88.31 137 LEU B N 1
ATOM 2329 C CA . LEU B 1 137 ? 17.578 5.738 -3.486 1 88.31 137 LEU B CA 1
ATOM 2330 C C . LEU B 1 137 ? 16.078 6.012 -3.662 1 88.31 137 LEU B C 1
ATOM 2332 O O . LEU B 1 137 ? 15.602 6.125 -4.789 1 88.31 137 LEU B O 1
ATOM 2336 N N . PHE B 1 138 ? 15.391 6.078 -2.58 1 88.44 138 PHE B N 1
ATOM 2337 C CA . PHE B 1 138 ? 13.953 6.34 -2.652 1 88.44 138 PHE B CA 1
ATOM 2338 C C . PHE B 1 138 ? 13.688 7.738 -3.201 1 88.44 138 PHE B C 1
ATOM 2340 O O . PHE B 1 138 ? 12.719 7.949 -3.934 1 88.44 138 PHE B O 1
ATOM 2347 N N . GLN B 1 139 ? 14.523 8.664 -2.85 1 88.25 139 GLN B N 1
ATOM 2348 C CA . GLN B 1 139 ? 14.398 10 -3.424 1 88.25 139 GLN B CA 1
ATOM 2349 C C . GLN B 1 139 ? 14.586 9.961 -4.938 1 88.25 139 GLN B C 1
ATOM 2351 O O . GLN B 1 139 ? 13.859 10.641 -5.672 1 88.25 139 GLN B O 1
ATOM 2356 N N . LYS B 1 140 ? 15.5 9.172 -5.352 1 88.62 140 LYS B N 1
ATOM 2357 C CA . LYS B 1 140 ? 15.75 9.039 -6.781 1 88.62 140 LYS B CA 1
ATOM 2358 C C . LYS B 1 140 ? 14.547 8.43 -7.496 1 88.62 140 LYS B C 1
ATOM 2360 O O . LYS B 1 140 ? 14.172 8.867 -8.586 1 88.62 140 LYS B O 1
ATOM 2365 N N . ILE B 1 141 ? 13.961 7.477 -6.895 1 88 141 ILE B N 1
ATOM 2366 C CA . ILE B 1 141 ? 12.797 6.809 -7.465 1 88 141 ILE B CA 1
ATOM 2367 C C . ILE B 1 141 ? 11.641 7.801 -7.578 1 88 141 ILE B C 1
ATOM 2369 O O . ILE B 1 141 ? 10.992 7.887 -8.625 1 88 141 ILE B O 1
ATOM 2373 N N . THR B 1 142 ? 11.414 8.492 -6.492 1 87.62 142 THR B N 1
ATOM 2374 C CA . THR B 1 142 ? 10.328 9.461 -6.484 1 87.62 142 THR B CA 1
ATOM 2375 C C . THR B 1 142 ? 10.523 10.508 -7.574 1 87.62 142 THR B C 1
ATOM 2377 O O . THR B 1 142 ? 9.594 10.82 -8.32 1 87.62 142 THR B O 1
ATOM 2380 N N . LYS B 1 143 ? 11.688 10.93 -7.793 1 87.38 143 LYS B N 1
ATOM 2381 C CA . LYS B 1 143 ? 11.992 11.984 -8.758 1 87.38 143 LYS B CA 1
ATOM 2382 C C . LYS B 1 143 ? 11.945 11.453 -10.188 1 87.38 143 LYS B C 1
ATOM 2384 O O . LYS B 1 143 ? 11.445 12.133 -11.086 1 87.38 143 LYS B O 1
ATOM 2389 N N . SER B 1 144 ? 12.43 10.234 -10.398 1 87.06 144 SER B N 1
ATOM 2390 C CA . SER B 1 144 ? 12.609 9.711 -11.75 1 87.06 144 SER B CA 1
ATOM 2391 C C . SER B 1 144 ? 11.359 8.984 -12.227 1 87.06 144 SER B C 1
ATOM 2393 O O . SER B 1 144 ? 11.039 9.008 -13.422 1 87.06 144 SER B O 1
ATOM 2395 N N . VAL B 1 145 ? 10.664 8.359 -11.266 1 83.75 145 VAL B N 1
ATOM 2396 C CA . VAL B 1 145 ? 9.57 7.488 -11.68 1 83.75 145 VAL B CA 1
ATOM 2397 C C . VAL B 1 145 ? 8.234 8.164 -11.391 1 83.75 145 VAL B C 1
ATOM 2399 O O . VAL B 1 145 ? 7.328 8.148 -12.227 1 83.75 145 VAL B O 1
ATOM 2402 N N . VAL B 1 146 ? 8.078 8.766 -10.266 1 80.5 146 VAL B N 1
ATOM 2403 C CA . VAL B 1 146 ? 6.797 9.297 -9.797 1 80.5 146 VAL B CA 1
ATOM 2404 C C . VAL B 1 146 ? 6.57 10.688 -10.391 1 80.5 146 VAL B C 1
ATOM 2406 O O . VAL B 1 146 ? 5.5 10.969 -10.938 1 80.5 146 VAL B O 1
ATOM 2409 N N . GLU B 1 147 ? 7.535 11.508 -10.195 1 75.62 147 GLU B N 1
ATOM 2410 C CA . GLU B 1 147 ? 7.461 12.875 -1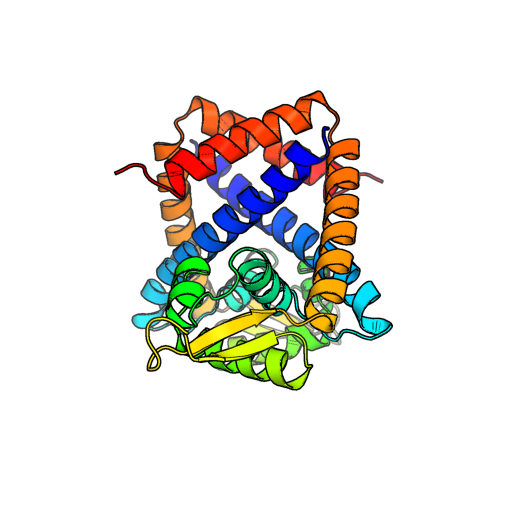0.703 1 75.62 147 GLU B CA 1
ATOM 2411 C C . GLU B 1 147 ? 8.273 13.031 -11.984 1 75.62 147 GLU B C 1
ATOM 2413 O O . GLU B 1 147 ? 9.305 13.711 -12 1 75.62 147 GLU B O 1
ATOM 2418 N N . PRO B 1 148 ? 7.871 12.125 -13.039 1 58.19 148 PRO B N 1
ATOM 2419 C CA . PRO B 1 148 ? 8.781 12.281 -14.172 1 58.19 148 PRO B CA 1
ATOM 2420 C C . PRO B 1 148 ? 8.906 13.734 -14.633 1 58.19 148 PRO B C 1
ATOM 2422 O O . PRO B 1 148 ? 7.934 14.484 -14.586 1 58.19 148 PRO B O 1
ATOM 2425 N N . ARG B 1 149 ? 10 14.477 -14.273 1 49.34 149 ARG B N 1
ATOM 2426 C CA . ARG B 1 149 ? 10.289 15.805 -14.805 1 49.34 149 ARG B CA 1
ATOM 2427 C C . ARG B 1 149 ? 9.742 15.969 -16.219 1 49.34 149 ARG B C 1
ATOM 2429 O O . ARG B 1 149 ? 9.898 15.078 -17.047 1 49.34 149 ARG B O 1
ATOM 2436 N N . GLN B 1 150 ? 8.594 16.797 -16.469 1 36.91 150 GLN B N 1
ATOM 2437 C CA . GLN B 1 150 ? 8.664 17.375 -17.812 1 36.91 150 GLN B CA 1
ATOM 2438 C C . GLN B 1 150 ? 10.07 17.875 -18.125 1 36.91 150 GLN B C 1
ATOM 2440 O O . GLN B 1 150 ? 10.789 18.328 -17.219 1 36.91 150 GLN B O 1
#

Secondary structure (DSSP, 8-state):
--HHHHHHHHHHHHHHHHHHHHHHHHHHHHHHHTS----HHHHHHHHHHHHSTTEEHHHHHHHTT--HHHHHHHHHHHHHTTSEEEEE-SS-TT-EEEEE-HHHHHHHHHHHHHHHHHHHHHHHHH-HHHHHHHHHHHHHHIIIIIS---/--HHHHHHHHHHHHHHHHHHHHHHHHHHHHHHHTS----HHHHHHHHHHHHSTTEEHHHHHHHTT--HHHHHHHHHHHHHTTSEEEEE-SS-TT-EEEEE-HHHHHHHHHHHHHHHHHHHHHHHHH-HHHHHHHHHHHHHHIIIIIS---

InterPro domains:
  IPR000835 MarR-type HTH domain [PF01047] (38-96)
  IPR000835 MarR-type HTH domain [PR00598] (55-71)
  IPR000835 MarR-type HTH domain [PR00598] (72-87)
  IPR000835 MarR-type HTH domain [PR00598] (91-107)
  IPR000835 MarR-type HTH domain [PR00598] (121-141)
  IPR000835 MarR-type HTH domain [PS50995] (1-143)
  IPR000835 MarR-type HTH domain [SM00347] (31-131)
  IPR036388 Winged helix-like DNA-binding domain superfamily [G3DSA:1.10.10.10] (1-145)
  IPR036390 Winged helix DNA-binding domain superfamily [SSF46785] (18-144)

Organism: Listeria monocytogenes serovar 1/2a (strain ATCC BAA-679 / EGD-e) (NCBI:txid169963)

Nearest PDB structures (foldseek):
  1lnw-assembly7_A  TM=8.919E-01  e=4.249E-08  Pseudomonas aeruginosa
  4zzl-assembly1_B  TM=8.182E-01  e=5.802E-08  Pseudomonas aeruginosa
  3voe-assembly1_B  TM=7.980E-01  e=1.152E-07  Escherichia coli K-12
  3bpx-assembly1_A  TM=8.369E-01  e=3.324E-07  unclassified
  4zzl-assembly1_A  TM=8.447E-01  e=5.142E-07  Pseudomonas aeruginosa

Solvent-accessible surface area (backbone atoms only — not comparable to full-atom values): 16093 Å² total; per-residue (Å²): 130,57,69,68,57,50,53,48,46,52,54,48,48,50,52,42,45,47,49,50,51,43,51,48,47,51,57,39,37,61,61,10,75,77,72,43,93,56,52,70,70,52,46,55,51,50,48,50,29,62,74,38,69,53,39,29,65,65,56,49,16,59,75,61,64,48,55,55,79,66,45,48,62,56,48,52,53,35,39,73,72,47,28,33,44,84,40,64,29,87,89,42,70,83,38,59,17,31,33,58,31,72,62,23,46,52,53,48,52,54,45,49,51,50,49,50,51,52,52,49,53,49,38,60,70,61,28,71,70,54,36,52,51,48,49,53,51,51,51,49,45,36,46,59,61,64,48,54,73,130,130,56,69,67,57,51,52,49,45,52,53,48,49,51,53,42,44,47,50,50,51,44,52,47,47,51,57,40,37,60,61,11,76,77,73,42,93,56,52,70,66,54,45,53,51,50,49,50,30,62,73,38,70,55,38,30,67,66,56,48,17,58,75,63,65,47,55,55,81,66,45,49,62,56,49,52,52,35,38,74,73,47,28,33,43,82,39,66,29,86,87,42,71,84,39,59,18,31,33,58,29,72,64,24,46,52,52,48,52,52,46,50,51,51,49,50,52,52,53,50,52,50,37,58,70,61,28,70,70,55,36,52,50,49,49,54,51,49,51,49,43,35,46,57,60,66,48,53,71,130

Foldseek 3Di:
DDPVVVVVVVVVVVVVVVVLQVVLQVLLVVLCVVPNPAHPVLLVLLVVCAVPPFAALVRSCVVVVHDSVVVVVSVVVCVVSVQKDWDQDPVHSVTITIHGDPVNVVSNVSSVVSSVVVVVVVLVVCPDVSSVVVVVVVVVCCDVPVVPDD/DDPVVVVVVVVVVVVVVVVLQVVLQVLLVVLCVVPNPAHPVLLVLLVVCAVPPFAALVRSCVVVVHDSVVVVVSVVVCVVSVQKDWDQDPVHSVTITIHGDPVNVVSNVSSVVSSVVVVVVVLVVCPDVSSVVVVVVVVVCCDVPVVPDD